Protein 5TEC (pdb70)

Solvent-accessible surface area: 15014 Å² total; per-residue (Å²): 204,177,33,32,0,10,9,0,18,63,18,136,37,1,105,83,30,0,2,14,14,0,31,62,35,0,146,71,58,89,4,70,34,38,126,116,118,81,18,0,104,68,5,48,0,0,0,0,0,0,2,116,58,0,0,43,10,31,210,6,0,55,33,1,23,38,0,47,115,4,99,85,109,108,119,9,42,14,4,0,0,8,24,113,16,64,29,49,42,0,75,113,19,66,29,121,2,2,138,40,0,72,103,23,8,164,90,77,54,139,118,64,57,92,37,1,66,96,0,0,40,28,0,9,95,36,96,37,15,14,23,184,141,80,102,18,11,9,38,0,5,73,56,0,0,68,19,0,72,134,56,31,139,128,112,32,0,14,12,0,37,64,14,133,32,1,135,86,31,0,2,12,14,1,31,63,29,1,132,68,69,86,6,70,21,71,161,119,79,16,0,105,105,7,101,0,0,0,0,0,0,1,128,65,0,0,52,9,62,210,6,1,58,36,0,23,39,0,42,115,4,95,88,112,105,126,9,50,14,2,0,0,9,24,110,17,51,26,55,43,0,84,108,19,64,37,118,5,3,138,47,0,102,105,29,9,176,110,114,91,58,96,45,11,66,93,0,0,42,30,0,9,99,30,95,35,16,16,23,167,165,79,99,15,10,9,39,0,4,71,51,0,0,68,21,0,58,144,58,21,137,150

Sequence (302 aa):
RRYDVFPSFRGEDVRDSFLSHLLKELRGKAITFIDDLSAIKESRIAIVIFSKNYASSTWCLNELVEIHKCYTNLNQMVIPIFFHVDASEVKKQTGEFGKVFEETCKAKSEDEKQSWKQALAAVAVMAGYDLRKWPSEAAMIEELAEDVLRKTMTYDVFPSFRGEDVRDSFLSHLLKELRGKAITFIDLSAIKESRIAIVIFSKNYASSTWCLNELVEIHKCYTNLNQMVIPIFFHVDASEVKKQTGEFGKVFEETCKEDEKQSWKQALAAVAVMAGYDLRKWPSEAAMIEELAEDVLRKTMT

CATH classification: 3.40.50.10140

GO terms:
  GO:0005515 protein binding (F, IPI)
  GO:0005634 nucleus (C, IDA)
  GO:0005737 cytoplasm (C, IDA)
  GO:0005829 cytosol (C, IDA)
  GO:0042742 defense response to bacterium (P, IGI)
  GO:0009733 response to auxin (P, IGI)
  GO:0042742 defense response to bacterium (P, IMP)
  GO:0009862 systemic acquired resistance, salicylic acid mediated signaling pathway (P, IMP)

InterPro domains:
  IPR000157 Toll/interleukin-1 receptor homology (TIR) domain [PF01582] (21-195)
  IPR000157 Toll/interleukin-1 receptor homology (TIR) domain [PS50104] (19-182)
  IPR000157 Toll/interleukin-1 receptor homology (TIR) domain [SM00255] (20-156)
  IPR002182 NB-ARC [PF00931] (196-366)
  IPR011713 Leucine-rich repeat 3 [PF07725] (600-618)
  IPR011713 Leucine-rich repeat 3 [PF07725] (761-779)
  IPR027417 P-loop containing nucleoside triphosphate hydrolase [G3DSA:3.40.50.300] (179-343)
  IPR027417 P-loop containing nucleoside triphosphate hydrolase [SSF52540] (183-442)
  IPR032675 Leucine-rich repeat domain superfamily [G3DSA:3.80.10.10] (545-718)
  IPR032675 Leucine-rich repeat domain superfamily [G3DSA:3.80.10.10] (734-873)
  IPR032675 Leucine-rich repeat domain superfamily [G3DSA:3.80.10.10] (874-1031)
  IPR032675 Leucine-rich repeat domain superfamily [G3DSA:3.80.10.10] (1032-1229)
  IPR035897 Toll/interleukin-1 receptor homology (TIR) domain superfamily [G3DSA:3.40.50.10140] (18-178)
  IPR035897 Toll/interleukin-1 receptor homology (TIR) domain superfamily [SSF52200] (15-158)
  IPR036390 Winged helix DNA-binding domain superfamily [SSF46785] (419-499)
  IPR042197 Apoptotic protease-activating factors, helical domain [G3DSA:1.10.8.430] (350-432)
  IPR044974 Disease resistance protein, plants [PTHR11017] (20-711)
  IPR045344 C-JID domain [PF20160] (1226-1351)
  IPR058192 Disease resistance protein Roq1-like, winged-helix domain [PF23282] (433-499)
  IPR058546 Disease resistance protein RPS4B/Roq1-like, leucine-rich repeats [PF23286] (1008-1090)

Structure (mmCIF, N/CA/C/O backbone):
data_5TEC
#
_entry.id   5TEC
#
_cell.length_a   82.175
_cell.length_b   82.175
_cell.length_c   124.114
_cell.angle_alpha   90.00
_cell.angle_beta   90.00
_cell.angle_gamma   90.00
#
_symmetry.space_group_name_H-M   'P 43 21 2'
#
loop_
_entity.id
_entity.type
_entity.pdbx_description
1 polymer 'Protein SUPPRESSOR OF npr1-1, CONSTITUTIVE 1'
2 water water
#
loop_
_atom_site.group_PDB
_atom_site.id
_atom_site.type_symbol
_atom_site.label_atom_id
_atom_site.label_alt_id
_atom_site.label_comp_id
_atom_site.label_asym_id
_atom_site.label_entity_id
_atom_site.label_seq_id
_atom_site.pdbx_PDB_ins_code
_atom_site.Cartn_x
_atom_site.Cartn_y
_atom_site.Cartn_z
_atom_site.occupan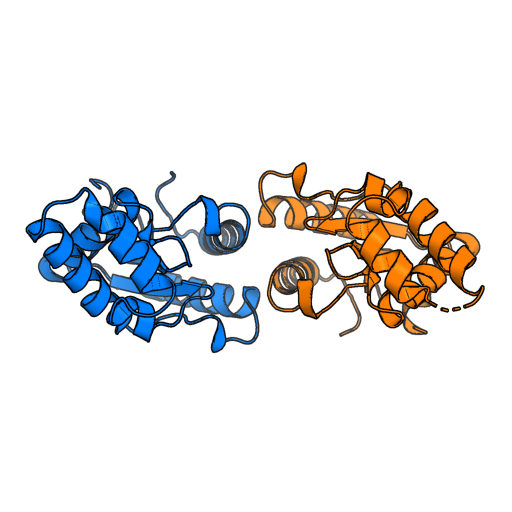cy
_atom_site.B_iso_or_equiv
_atom_site.auth_seq_id
_atom_site.auth_comp_id
_atom_site.auth_asym_id
_atom_site.auth_atom_id
_atom_site.pdbx_PDB_model_num
ATOM 1 N N . ARG A 1 3 ? 14.617 -13.672 -23.595 1.00 87.49 10 ARG A N 1
ATOM 2 C CA . ARG A 1 3 ? 14.678 -15.110 -23.848 1.00 75.36 10 ARG A CA 1
ATOM 3 C C . ARG A 1 3 ? 15.507 -15.519 -25.068 1.00 45.95 10 ARG A C 1
ATOM 4 O O . ARG A 1 3 ? 16.191 -16.546 -25.030 1.00 44.88 10 ARG A O 1
ATOM 24 N N . ARG A 1 4 ? 15.476 -14.755 -26.155 1.00 29.61 11 ARG A N 1
ATOM 25 C CA . ARG A 1 4 ? 16.260 -15.147 -27.324 1.00 33.52 11 ARG A CA 1
ATOM 26 C C . ARG A 1 4 ? 17.763 -15.260 -27.004 1.00 29.10 11 ARG A C 1
ATOM 27 O O . ARG A 1 4 ? 18.442 -16.235 -27.419 1.00 28.79 11 ARG A O 1
ATOM 48 N N . TYR A 1 5 ? 18.276 -14.279 -26.263 1.00 35.97 12 TYR A N 1
ATOM 49 C CA . TYR A 1 5 ? 19.684 -14.292 -25.874 1.00 33.72 12 TYR A CA 1
ATOM 50 C C . TYR A 1 5 ? 19.835 -14.388 -24.359 1.00 32.86 12 TYR A C 1
ATOM 51 O O . TYR A 1 5 ? 19.073 -13.775 -23.609 1.00 32.92 12 TYR A O 1
ATOM 68 N N . ASP A 1 6 ? 20.840 -15.123 -23.913 1.00 32.25 13 ASP A N 1
ATOM 69 C CA . ASP A 1 6 ? 21.193 -15.125 -22.494 1.00 31.53 13 ASP A CA 1
ATOM 70 C C . ASP A 1 6 ? 21.746 -13.770 -22.074 1.00 29.36 13 ASP A C 1
ATOM 71 O O . ASP A 1 6 ? 21.374 -13.207 -21.030 1.00 29.19 13 ASP A O 1
ATOM 80 N N . VAL A 1 7 ? 22.616 -13.239 -22.918 1.00 28.28 14 VAL A N 1
ATOM 81 C CA . VAL A 1 7 ? 23.437 -12.091 -22.552 1.00 26.25 14 VAL A CA 1
ATOM 82 C C . VAL A 1 7 ? 23.467 -11.067 -23.662 1.00 26.23 14 VAL A C 1
ATOM 83 O O . VAL A 1 7 ? 23.738 -11.393 -24.837 1.00 26.14 14 VAL A O 1
ATOM 96 N N . PHE A 1 8 ? 23.203 -9.825 -23.290 1.00 28.49 15 PHE A N 1
ATOM 97 C CA . PHE A 1 8 ? 23.511 -8.693 -24.158 1.00 27.87 15 PHE A CA 1
ATOM 98 C C . PHE A 1 8 ? 24.719 -7.970 -23.605 1.00 26.97 15 PHE A C 1
ATOM 99 O O . PHE A 1 8 ? 24.646 -7.371 -22.537 1.00 23.28 15 PHE A O 1
ATOM 116 N N . PRO A 1 9 ? 25.831 -7.993 -24.336 1.00 25.45 16 PRO A N 1
ATOM 117 C CA . PRO A 1 9 ? 26.962 -7.248 -23.788 1.00 23.86 16 PRO A CA 1
ATOM 118 C C . PRO A 1 9 ? 27.033 -5.845 -24.326 1.00 24.93 16 PRO A C 1
ATOM 119 O O . PRO A 1 9 ? 26.994 -5.676 -25.545 1.00 24.36 16 PRO A O 1
ATOM 130 N N . SER A 1 10 ? 27.148 -4.859 -23.445 1.00 29.22 17 SER A N 1
ATOM 131 C CA . SER A 1 10 ? 27.293 -3.457 -23.857 1.00 23.07 17 SER A CA 1
ATOM 132 C C . SER A 1 10 ? 28.706 -2.975 -23.530 1.00 22.85 17 SER A C 1
ATOM 133 O O . SER A 1 10 ? 29.161 -3.090 -22.374 1.00 23.59 17 SER A O 1
ATOM 141 N N . PHE A 1 11 ? 29.419 -2.467 -24.539 1.00 26.60 18 PHE A N 1
ATOM 142 C CA . PHE A 1 11 ? 30.836 -2.144 -24.365 1.00 23.48 18 PHE A CA 1
ATOM 143 C C . PHE A 1 11 ? 31.326 -1.168 -25.453 1.00 30.46 18 PHE A C 1
ATOM 144 O O . PHE A 1 11 ? 30.693 -1.003 -26.463 1.00 25.56 18 PHE A O 1
ATOM 161 N N . ARG A 1 12 ? 32.448 -0.510 -25.202 1.00 25.44 19 ARG A N 1
ATOM 162 C CA . ARG A 1 12 ? 33.170 0.275 -26.201 1.00 26.99 19 ARG A CA 1
ATOM 163 C C . ARG A 1 12 ? 34.196 -0.625 -26.862 1.00 27.65 19 ARG A C 1
ATOM 164 O O . ARG A 1 12 ? 35.221 -0.976 -26.266 1.00 27.36 19 ARG A O 1
ATOM 185 N N . GLY A 1 13 ? 33.927 -1.020 -28.095 1.00 27.02 20 GLY A N 1
ATOM 186 C CA . GLY A 1 13 ? 34.796 -1.957 -28.780 1.00 26.80 20 GLY A CA 1
ATOM 187 C C . GLY A 1 13 ? 36.251 -1.521 -28.840 1.00 27.73 20 GLY A C 1
ATOM 188 O O . GLY A 1 13 ? 37.166 -2.333 -28.652 1.00 27.07 20 GLY A O 1
ATOM 192 N N . GLU A 1 14 ? 36.489 -0.247 -29.074 1.00 29.55 21 GLU A N 1
ATOM 193 C CA . GLU A 1 14 ? 37.878 0.242 -29.122 1.00 30.90 21 GLU A CA 1
ATOM 194 C C . GLU A 1 14 ? 38.632 -0.016 -27.798 1.00 30.67 21 GLU A C 1
ATOM 195 O O . GLU A 1 14 ? 39.837 -0.220 -27.818 1.00 30.54 21 GLU A O 1
ATOM 207 N N . ASP A 1 15 ? 37.930 -0.084 -26.667 1.00 32.34 22 ASP A N 1
ATOM 208 C CA . ASP A 1 15 ? 38.605 -0.311 -25.388 1.00 28.34 22 ASP A CA 1
ATOM 209 C C . ASP A 1 15 ? 38.853 -1.820 -25.085 1.00 34.63 22 ASP A C 1
ATOM 210 O O . ASP A 1 15 ? 39.902 -2.187 -24.517 1.00 26.96 22 ASP A O 1
ATOM 219 N N . VAL A 1 16 ? 37.915 -2.696 -25.461 1.00 25.31 23 VAL A N 1
ATOM 220 C CA . VAL A 1 16 ? 37.958 -4.067 -24.936 1.00 25.14 23 VAL A CA 1
ATOM 221 C C . VAL A 1 16 ? 37.736 -5.195 -25.932 1.00 23.50 23 VAL A C 1
ATOM 222 O O . VAL A 1 16 ? 37.935 -6.377 -25.579 1.00 27.39 23 VAL A O 1
ATOM 235 N N . ARG A 1 17 ? 37.323 -4.874 -27.155 1.00 23.99 24 ARG A N 1
ATOM 236 C CA . ARG A 1 17 ? 36.824 -5.928 -28.058 1.00 26.37 24 ARG A CA 1
ATOM 237 C C . ARG A 1 17 ? 37.843 -7.037 -28.262 1.00 29.38 24 ARG A C 1
ATOM 238 O O . ARG A 1 17 ? 37.521 -8.225 -28.146 1.00 23.90 24 ARG A O 1
ATOM 259 N N . ASP A 1 18 ? 39.066 -6.646 -28.598 1.00 24.46 25 ASP A N 1
ATOM 260 C CA . ASP A 1 18 ? 40.086 -7.587 -29.036 1.00 24.74 25 ASP A CA 1
ATOM 261 C C . ASP A 1 18 ? 40.898 -8.128 -27.893 1.00 24.29 25 ASP A C 1
ATOM 262 O O . ASP A 1 18 ? 41.859 -8.872 -28.118 1.00 24.69 25 ASP A O 1
ATOM 271 N N . SER A 1 19 ? 40.587 -7.682 -26.684 1.00 23.82 26 SER A N 1
ATOM 272 C CA . SER A 1 19 ? 41.373 -8.079 -25.512 1.00 25.29 26 SER A CA 1
ATOM 273 C C . SER A 1 19 ? 40.420 -8.643 -24.507 1.00 23.53 26 SER A C 1
ATOM 274 O O . SER A 1 19 ? 39.982 -9.779 -24.672 1.00 24.32 26 SER A O 1
ATOM 282 N N . PHE A 1 20 ? 40.042 -7.852 -23.519 1.00 24.08 27 PHE A N 1
ATOM 283 C CA . PHE A 1 20 ? 39.246 -8.323 -22.384 1.00 22.60 27 PHE A CA 1
ATOM 284 C C . PHE A 1 20 ? 37.949 -9.005 -22.819 1.00 21.78 27 PHE A C 1
ATOM 285 O O . PHE A 1 20 ? 37.610 -10.075 -22.307 1.00 26.13 27 PHE A O 1
ATOM 302 N N . LEU A 1 21 ? 37.225 -8.402 -23.764 1.00 21.82 28 LEU A N 1
ATOM 303 C CA . LEU A 1 21 ? 35.940 -8.979 -24.186 1.00 21.11 28 LEU A CA 1
ATOM 304 C C . LEU A 1 21 ? 36.152 -10.323 -24.887 1.00 22.20 28 LEU A C 1
ATOM 305 O O . LEU A 1 21 ? 35.305 -11.214 -24.754 1.00 22.59 28 LEU A O 1
ATOM 321 N N . SER A 1 22 ? 37.266 -10.497 -25.620 1.00 22.12 29 SER A N 1
ATOM 322 C CA . SER A 1 22 ? 37.472 -11.757 -26.323 1.00 22.00 29 SER A CA 1
ATOM 323 C C . SER A 1 22 ? 37.593 -12.879 -25.318 1.00 22.24 29 SER A C 1
ATOM 324 O O . SER A 1 22 ? 37.050 -13.968 -25.541 1.00 22.53 29 SER A O 1
ATOM 332 N N . HIS A 1 23 ? 38.204 -12.612 -24.168 1.00 24.70 30 HIS A N 1
ATOM 333 C CA . HIS A 1 23 ? 38.302 -13.654 -23.146 1.00 23.94 30 HIS A CA 1
ATOM 334 C C . HIS A 1 23 ? 36.954 -13.929 -22.492 1.00 25.77 30 HIS A C 1
ATOM 335 O O . HIS A 1 23 ? 36.641 -15.079 -22.218 1.00 23.42 30 HIS A O 1
ATOM 350 N N . LEU A 1 24 ? 36.157 -12.887 -22.250 1.00 27.07 31 LEU A N 1
ATOM 351 C CA . LEU A 1 24 ? 34.858 -13.078 -21.632 1.00 24.76 31 LEU A CA 1
ATOM 352 C C . LEU A 1 24 ? 33.935 -13.908 -22.555 1.00 23.76 31 LEU A C 1
ATOM 353 O O . LEU A 1 24 ? 33.332 -14.890 -22.132 1.00 28.67 31 LEU A O 1
ATOM 369 N N . LEU A 1 25 ? 33.841 -13.549 -23.827 1.00 22.51 32 LEU A N 1
ATOM 370 C CA . LEU A 1 25 ? 32.911 -14.249 -24.709 1.00 22.78 32 LEU A CA 1
ATOM 371 C C . LEU A 1 25 ? 33.346 -15.681 -24.893 1.00 28.45 32 LEU A C 1
ATOM 372 O O . LEU A 1 25 ? 32.502 -16.589 -24.940 1.00 25.87 32 LEU A O 1
ATOM 388 N N . LYS A 1 26 ? 34.656 -15.917 -24.988 1.00 24.48 33 LYS A N 1
ATOM 389 C CA . LYS A 1 26 ? 35.114 -17.293 -25.086 1.00 31.62 33 LYS A CA 1
ATOM 390 C C . LYS A 1 26 ? 34.650 -18.090 -23.863 1.00 27.09 33 LYS A C 1
ATOM 391 O O . LYS A 1 26 ? 34.210 -19.234 -23.974 1.00 27.35 33 LYS A O 1
ATOM 410 N N . GLU A 1 27 ? 34.762 -17.496 -22.690 1.00 25.43 34 GLU A N 1
ATOM 411 C CA . GLU A 1 27 ? 34.400 -18.211 -21.480 1.00 26.68 34 GLU A CA 1
ATOM 412 C C . GLU A 1 27 ? 32.876 -18.446 -21.481 1.00 27.28 34 GLU A C 1
ATOM 413 O O . GLU A 1 27 ? 32.393 -19.482 -21.059 1.00 28.99 34 GLU A O 1
ATOM 425 N N . LEU A 1 28 ? 32.104 -17.489 -21.970 1.00 27.82 35 LEU A N 1
ATOM 426 C CA . LEU A 1 28 ? 30.658 -17.694 -22.007 1.00 30.17 35 LEU A CA 1
ATOM 427 C C . LEU A 1 28 ? 30.310 -18.817 -22.975 1.00 34.56 35 LEU A C 1
ATOM 428 O O . LEU A 1 28 ? 29.460 -19.643 -22.693 1.00 32.93 35 LEU A O 1
ATOM 444 N N . ARG A 1 29 ? 30.940 -18.818 -24.142 1.00 29.96 36 ARG A N 1
ATOM 445 C CA . ARG A 1 29 ? 30.654 -19.848 -25.149 1.00 32.77 36 ARG A CA 1
ATOM 446 C C . ARG A 1 29 ? 30.921 -21.236 -24.583 1.00 31.63 36 ARG A C 1
ATOM 447 O O . ARG A 1 29 ? 30.166 -22.167 -24.816 1.00 36.31 36 ARG A O 1
ATOM 468 N N . GLY A 1 30 ? 31.989 -21.369 -23.809 1.00 31.70 37 GLY A N 1
ATOM 469 C CA . GLY A 1 30 ? 32.345 -22.653 -23.239 1.00 33.38 37 GLY A CA 1
ATOM 470 C C . GLY A 1 30 ? 31.275 -23.177 -22.289 1.00 35.17 37 GLY A C 1
ATOM 471 O O . GLY A 1 30 ? 31.298 -24.327 -21.895 1.00 37.57 37 GLY A O 1
ATOM 475 N N . LYS A 1 31 ? 30.373 -22.312 -21.848 1.00 34.24 38 LYS A N 1
ATOM 476 C CA . LYS A 1 31 ? 29.283 -22.730 -20.970 1.00 36.08 38 LYS A CA 1
ATOM 477 C C . LYS A 1 31 ? 27.951 -22.693 -21.681 1.00 36.76 38 LYS A C 1
ATOM 478 O O . LYS A 1 31 ? 26.926 -22.726 -21.025 1.00 40.86 38 LYS A O 1
ATOM 497 N N . ALA A 1 32 ? 27.973 -22.608 -23.008 1.00 36.01 39 ALA A N 1
ATOM 498 C CA . ALA A 1 32 ? 26.758 -22.608 -23.854 1.00 36.35 39 ALA A CA 1
ATOM 499 C C . ALA A 1 32 ? 25.845 -21.429 -23.491 1.00 33.92 39 ALA A C 1
ATOM 500 O O . ALA A 1 32 ? 24.620 -21.513 -23.558 1.00 33.50 39 ALA A O 1
ATOM 507 N N . ILE A 1 33 ? 26.462 -20.329 -23.060 1.00 32.83 40 ILE A N 1
ATOM 508 C CA . ILE A 1 33 ? 25.725 -19.099 -22.859 1.00 31.36 40 ILE A CA 1
ATOM 509 C C . ILE A 1 33 ? 25.686 -18.380 -24.198 1.00 32.85 40 ILE A C 1
ATOM 510 O O . ILE A 1 33 ? 26.731 -18.126 -24.808 1.00 34.50 40 ILE A O 1
ATOM 526 N N . THR A 1 34 ? 24.501 -18.004 -24.630 1.00 32.64 41 THR A N 1
ATOM 527 C CA . THR A 1 34 ? 24.339 -17.350 -25.916 1.00 34.23 41 THR A CA 1
ATOM 528 C C . THR A 1 34 ? 24.415 -15.840 -25.759 1.00 33.62 41 THR A C 1
ATOM 529 O O . THR A 1 34 ? 24.126 -15.288 -24.698 1.00 32.02 41 THR A O 1
ATOM 540 N N . PHE A 1 35 ? 24.829 -15.169 -26.809 1.00 35.40 42 PHE A N 1
ATOM 541 C CA . PHE A 1 35 ? 24.835 -13.723 -26.809 1.00 35.46 42 PHE A CA 1
ATOM 542 C C . PHE A 1 35 ? 24.710 -13.245 -28.216 1.00 37.67 42 PHE A C 1
ATOM 543 O O . PHE A 1 35 ? 25.015 -13.972 -29.155 1.00 39.55 42 PHE A O 1
ATOM 560 N N . ILE A 1 36 ? 24.263 -12.013 -28.358 1.00 37.86 43 ILE A N 1
ATOM 561 C CA . ILE A 1 36 ? 24.140 -11.431 -29.676 1.00 40.18 43 ILE A CA 1
ATOM 562 C C . ILE A 1 36 ? 25.493 -10.976 -30.180 1.00 44.60 43 ILE A C 1
ATOM 563 O O . ILE A 1 36 ? 26.353 -10.568 -29.400 1.00 45.16 43 ILE A O 1
ATOM 579 N N . ASP A 1 37 ? 25.671 -11.046 -31.490 1.00 48.69 44 ASP A N 1
ATOM 580 C CA . ASP A 1 37 ? 26.913 -10.637 -32.125 1.00 58.24 44 ASP A CA 1
ATOM 581 C C . ASP A 1 37 ? 26.873 -9.212 -32.716 1.00 68.00 44 ASP A C 1
ATOM 582 O O . ASP A 1 37 ? 26.037 -8.907 -33.567 1.00 62.44 44 ASP A O 1
ATOM 591 N N . ASP A 1 38 ? 27.780 -8.346 -32.265 1.00 85.66 45 ASP A N 1
ATOM 592 C CA . ASP A 1 38 ? 28.082 -7.092 -32.980 1.00 89.34 45 ASP A CA 1
ATOM 593 C C . ASP A 1 38 ? 28.913 -7.349 -34.245 1.00 68.98 45 ASP A C 1
ATOM 594 O O . ASP A 1 38 ? 28.437 -7.200 -35.359 1.00 60.58 45 ASP A O 1
ATOM 603 N N . LEU A 1 51 ? 19.647 -2.013 -30.394 1.00 49.46 58 LEU A N 1
ATOM 604 C CA . LEU A 1 51 ? 18.777 -1.571 -29.304 1.00 51.23 58 LEU A CA 1
ATOM 605 C C . LEU A 1 51 ? 17.601 -2.496 -29.146 1.00 47.95 58 LEU A C 1
ATOM 606 O O . LEU A 1 51 ? 17.175 -2.801 -28.036 1.00 46.91 58 LEU A O 1
ATOM 621 N N . SER A 1 52 ? 17.071 -2.919 -30.282 1.00 48.45 59 SER A N 1
ATOM 622 C CA . SER A 1 52 ? 16.003 -3.892 -30.317 1.00 48.61 59 SER A CA 1
ATOM 623 C C . SER A 1 52 ? 16.353 -5.206 -29.640 1.00 45.05 59 SER A C 1
ATOM 624 O O . SER A 1 52 ? 15.511 -5.842 -29.019 1.00 44.44 59 SER A O 1
ATOM 632 N N . ALA A 1 53 ? 17.610 -5.603 -29.705 1.00 43.85 60 ALA A N 1
ATOM 633 C CA . ALA A 1 53 ? 17.997 -6.878 -29.145 1.00 41.66 60 ALA A CA 1
ATOM 634 C C . ALA A 1 53 ? 18.075 -6.875 -27.621 1.00 40.18 60 ALA A C 1
ATOM 635 O O . ALA A 1 53 ? 18.110 -7.929 -26.983 1.00 38.52 60 ALA A O 1
ATOM 642 N N . ILE A 1 54 ? 18.145 -5.699 -27.017 1.00 35.84 61 ILE A N 1
ATOM 643 C CA . ILE A 1 54 ? 18.380 -5.633 -25.584 1.00 32.89 61 ILE A CA 1
ATOM 644 C C . ILE A 1 54 ? 17.234 -6.264 -24.797 1.00 34.03 61 ILE A C 1
ATOM 645 O O . ILE A 1 54 ? 17.465 -7.034 -23.875 1.00 33.22 61 ILE A O 1
ATOM 661 N N . LYS A 1 55 ? 16.000 -5.959 -25.174 1.00 36.26 62 LYS A N 1
ATOM 662 C CA . LYS A 1 55 ? 14.843 -6.496 -24.478 1.00 40.55 62 LYS A CA 1
ATOM 663 C C . LYS A 1 55 ? 14.675 -7.986 -24.782 1.00 40.08 62 LYS A C 1
ATOM 664 O O . LYS A 1 55 ? 13.940 -8.684 -24.091 1.00 40.77 62 LYS A O 1
ATOM 683 N N . GLU A 1 56 ? 15.353 -8.457 -25.820 1.00 39.80 63 GLU A N 1
ATOM 684 C CA . GLU A 1 56 ? 15.335 -9.860 -26.190 1.00 41.52 63 GLU A CA 1
ATOM 685 C C . GLU A 1 56 ? 16.368 -10.698 -25.385 1.00 39.56 63 GLU A C 1
ATOM 686 O O . GLU A 1 56 ? 16.437 -11.933 -25.553 1.00 40.99 63 GLU A O 1
ATOM 698 N N . SER A 1 57 ? 17.102 -10.030 -24.486 1.00 36.71 64 SER A N 1
ATOM 699 C CA . SER A 1 57 ? 18.214 -10.626 -23.719 1.00 34.85 64 SER A CA 1
ATOM 700 C C . SER A 1 57 ? 17.933 -10.734 -22.221 1.00 34.08 64 SER A C 1
ATOM 701 O O . SER A 1 57 ? 17.507 -9.766 -21.572 1.00 33.35 64 SER A O 1
ATOM 709 N N . ARG A 1 58 ? 18.229 -11.890 -21.642 1.00 34.44 65 ARG A N 1
ATOM 710 C CA . ARG A 1 58 ? 17.937 -12.078 -20.228 1.00 34.20 65 ARG A CA 1
ATOM 711 C C . ARG A 1 58 ? 18.846 -11.265 -19.310 1.00 31.67 65 ARG A C 1
ATOM 712 O O . ARG A 1 58 ? 18.415 -10.753 -18.268 1.00 31.42 65 ARG A O 1
ATOM 733 N N . ILE A 1 59 ? 20.105 -11.135 -19.696 1.00 32.04 66 ILE A N 1
ATOM 734 C CA . ILE A 1 59 ? 21.101 -10.518 -18.823 1.00 28.18 66 ILE A CA 1
ATOM 735 C C . ILE A 1 59 ? 21.888 -9.494 -19.592 1.00 26.83 66 ILE A C 1
ATOM 736 O O . ILE A 1 59 ? 22.432 -9.822 -20.642 1.00 28.95 66 ILE A O 1
ATOM 752 N N . ALA A 1 60 ? 22.053 -8.297 -19.039 1.00 29.58 67 ALA A N 1
ATOM 753 C CA . ALA A 1 60 ? 22.886 -7.296 -19.687 1.00 24.57 67 ALA A CA 1
ATOM 754 C C . ALA A 1 60 ? 24.225 -7.205 -18.952 1.00 26.79 67 ALA A C 1
ATOM 755 O O . ALA A 1 60 ? 24.265 -7.020 -17.758 1.00 23.08 67 ALA A O 1
ATOM 762 N N . ILE A 1 61 ? 25.327 -7.299 -19.679 1.00 25.07 68 ILE A N 1
ATOM 763 C CA . ILE A 1 61 ? 26.640 -7.104 -19.073 1.00 22.77 68 ILE A CA 1
ATOM 764 C C . ILE A 1 61 ? 27.200 -5.821 -19.602 1.00 21.95 68 ILE A C 1
ATOM 765 O O . ILE A 1 61 ? 27.482 -5.703 -20.771 1.00 22.33 68 ILE A O 1
ATOM 781 N N . VAL A 1 62 ? 27.373 -4.857 -18.727 1.00 24.64 69 VAL A N 1
ATOM 782 C CA . VAL A 1 62 ? 27.825 -3.530 -19.134 1.00 23.98 69 VAL A CA 1
ATOM 783 C C . VAL A 1 62 ? 29.292 -3.398 -18.745 1.00 21.22 69 VAL A C 1
ATOM 784 O O . VAL A 1 62 ? 29.674 -3.490 -17.554 1.00 22.74 69 VAL A O 1
ATOM 797 N N . ILE A 1 63 ? 30.120 -3.211 -19.752 1.00 21.61 70 ILE A N 1
ATOM 798 C CA . ILE A 1 63 ? 31.532 -3.051 -19.494 1.00 22.05 70 ILE A CA 1
ATOM 799 C C . ILE A 1 63 ? 31.914 -1.578 -19.548 1.00 25.20 70 ILE A C 1
ATOM 800 O O . ILE A 1 63 ? 32.030 -0.974 -20.627 1.00 22.77 70 ILE A O 1
ATOM 816 N N . PHE A 1 64 ? 32.069 -0.996 -18.356 1.00 22.30 71 PHE A N 1
ATOM 817 C CA . PHE A 1 64 ? 32.485 0.391 -18.247 1.00 22.91 71 PHE A CA 1
ATOM 818 C C . PHE A 1 64 ? 33.977 0.451 -18.389 1.00 24.02 71 PHE A C 1
ATOM 819 O O . PHE A 1 64 ? 34.700 -0.143 -17.591 1.00 25.96 71 PHE A O 1
ATOM 836 N N . SER A 1 65 ? 34.425 1.150 -19.419 1.00 24.78 72 SER A N 1
ATOM 837 C CA . SER A 1 65 ? 35.829 1.430 -19.668 1.00 26.33 72 SER A CA 1
ATOM 838 C C . SER A 1 65 ? 36.028 2.923 -19.919 1.00 27.40 72 SER A C 1
ATOM 839 O O . SER A 1 65 ? 35.090 3.676 -20.017 1.00 26.92 72 SER A O 1
ATOM 847 N N . LYS A 1 66 ? 37.263 3.345 -20.011 1.00 29.17 73 LYS A N 1
ATOM 848 C CA . LYS A 1 66 ? 37.554 4.765 -20.081 1.00 30.62 73 LYS A CA 1
ATOM 849 C C . LYS A 1 66 ? 36.716 5.479 -21.128 1.00 32.00 73 LYS A C 1
ATOM 850 O O . LYS A 1 66 ? 36.273 6.594 -20.888 1.00 38.00 73 LYS A O 1
ATOM 869 N N . ASN A 1 67 ? 36.472 4.843 -22.278 1.00 34.60 74 ASN A N 1
ATOM 870 C CA . ASN A 1 67 ? 35.821 5.548 -23.371 1.00 30.48 74 ASN A CA 1
ATOM 871 C C . ASN A 1 67 ? 34.422 5.114 -23.638 1.00 28.91 74 ASN A C 1
ATOM 872 O O . ASN A 1 67 ? 33.857 5.487 -24.659 1.00 33.48 74 ASN A O 1
ATOM 883 N N . TYR A 1 68 ? 33.861 4.341 -22.720 1.00 27.30 75 TYR A N 1
ATOM 884 C CA . TYR A 1 68 ? 32.457 3.997 -22.772 1.00 26.08 75 TYR A CA 1
ATOM 885 C C . TYR A 1 68 ? 31.641 5.248 -22.948 1.00 33.44 75 TYR A C 1
ATOM 886 O O . TYR A 1 68 ? 30.630 5.230 -23.652 1.00 34.28 75 TYR A O 1
ATOM 904 N N . ALA A 1 69 ? 32.047 6.317 -22.260 1.00 31.84 76 ALA A N 1
ATOM 905 C CA . ALA A 1 69 ? 31.253 7.537 -22.215 1.00 37.62 76 ALA A CA 1
ATOM 906 C C . ALA A 1 69 ? 31.432 8.385 -23.463 1.00 35.81 76 ALA A C 1
ATOM 907 O O . ALA A 1 69 ? 30.822 9.446 -23.561 1.00 42.26 76 ALA A O 1
ATOM 914 N N . SER A 1 70 ? 32.296 7.953 -24.382 1.00 30.46 77 SER A N 1
ATOM 915 C CA . SER A 1 70 ? 32.556 8.690 -25.614 1.00 36.67 77 SER A CA 1
ATOM 916 C C . SER A 1 70 ? 31.619 8.200 -26.712 1.00 38.76 77 SER A C 1
ATOM 917 O O . SER A 1 70 ? 31.641 8.712 -27.824 1.00 36.72 77 SER A O 1
ATOM 925 N N . SER A 1 71 ? 30.852 7.157 -26.422 1.00 30.69 78 SER A N 1
ATOM 926 C CA . SER A 1 71 ? 29.907 6.601 -27.398 1.00 37.34 78 SER A CA 1
ATOM 927 C C . SER A 1 71 ? 28.424 6.813 -27.000 1.00 34.91 78 SER A C 1
ATOM 928 O O . SER A 1 71 ? 27.946 6.250 -25.998 1.00 32.42 78 SER A O 1
ATOM 936 N N . THR A 1 72 ? 27.679 7.550 -27.810 1.00 32.22 79 THR A N 1
ATOM 937 C CA . THR A 1 72 ? 26.261 7.701 -27.564 1.00 39.93 79 THR A CA 1
ATOM 938 C C . THR A 1 72 ? 25.544 6.388 -27.829 1.00 31.40 79 THR A C 1
ATOM 939 O O . THR A 1 72 ? 24.475 6.131 -27.265 1.00 31.09 79 THR A O 1
ATOM 950 N N . TRP A 1 73 ? 26.139 5.558 -28.671 1.00 31.67 80 TRP A N 1
ATOM 951 C CA . TRP A 1 73 ? 25.638 4.218 -28.885 1.00 31.24 80 TRP A CA 1
ATOM 952 C C . TRP A 1 73 ? 25.635 3.480 -27.570 1.00 29.13 80 TRP A C 1
ATOM 953 O O . TRP A 1 73 ? 24.605 2.942 -27.171 1.00 29.72 80 TRP A O 1
ATOM 974 N N . CYS A 1 74 ? 26.764 3.473 -26.866 1.00 28.00 81 CYS A N 1
ATOM 975 C CA . CYS A 1 74 ? 26.818 2.793 -25.560 1.00 26.28 81 CYS A CA 1
ATOM 976 C C . CYS A 1 74 ? 25.862 3.445 -24.583 1.00 27.11 81 CYS A C 1
ATOM 977 O O . CYS A 1 74 ? 25.198 2.763 -23.807 1.00 25.20 81 CYS A O 1
ATOM 985 N N . LEU A 1 75 ? 25.802 4.769 -24.576 1.00 27.01 82 LEU A N 1
ATOM 986 C CA . LEU A 1 75 ? 24.980 5.439 -23.566 1.00 26.76 82 LEU A CA 1
ATOM 987 C C . LEU A 1 75 ? 23.495 5.174 -23.832 1.00 27.49 82 LEU A C 1
ATOM 988 O O . LEU A 1 75 ? 22.707 4.933 -22.911 1.00 27.20 82 LEU A O 1
ATOM 1004 N N . ASN A 1 76 ? 23.100 5.137 -25.091 1.00 31.13 83 ASN A N 1
ATOM 1005 C CA . ASN A 1 76 ? 21.716 4.855 -25.376 1.00 30.74 83 ASN A CA 1
ATOM 1006 C C . ASN A 1 76 ? 21.387 3.416 -25.079 1.00 31.60 83 ASN A C 1
ATOM 1007 O O . ASN A 1 76 ? 20.260 3.144 -24.650 1.00 35.10 83 ASN A O 1
ATOM 1018 N N . GLU A 1 77 ? 22.354 2.505 -25.275 1.00 28.00 84 GLU A N 1
ATOM 1019 C CA . GLU A 1 77 ? 22.175 1.100 -24.845 1.00 36.58 84 GLU A CA 1
ATOM 1020 C C . GLU A 1 77 ? 21.910 1.032 -23.359 1.00 34.07 84 GLU A C 1
ATOM 1021 O O . GLU A 1 77 ? 21.022 0.312 -22.893 1.00 35.45 84 GLU A O 1
ATOM 1033 N N . LEU A 1 78 ? 22.652 1.813 -22.609 1.00 25.37 85 LEU A N 1
ATOM 1034 C CA . LEU A 1 78 ? 22.501 1.778 -21.176 1.00 24.70 85 LEU A CA 1
ATOM 1035 C C . LEU A 1 78 ? 21.124 2.237 -20.729 1.00 29.04 85 LEU A C 1
ATOM 1036 O O . LEU A 1 78 ? 20.563 1.691 -19.762 1.00 25.83 85 LEU A O 1
ATOM 1052 N N . VAL A 1 79 ? 20.566 3.232 -21.424 1.00 27.15 86 VAL A N 1
ATOM 1053 C CA . VAL A 1 79 ? 19.247 3.709 -21.056 1.00 28.68 86 VAL A CA 1
ATOM 1054 C C . VAL A 1 79 ? 18.221 2.604 -21.290 1.00 29.50 86 VAL A C 1
ATOM 1055 O O . VAL A 1 79 ? 17.351 2.366 -20.448 1.00 31.80 86 VAL A O 1
ATOM 1068 N N . GLU A 1 80 ? 18.332 1.940 -22.437 1.00 29.73 87 GLU A N 1
ATOM 1069 C CA . GLU A 1 80 ? 17.419 0.868 -22.776 1.00 30.90 87 GLU A CA 1
ATOM 1070 C C . GLU A 1 80 ? 17.565 -0.285 -21.771 1.00 30.46 87 GLU A C 1
ATOM 1071 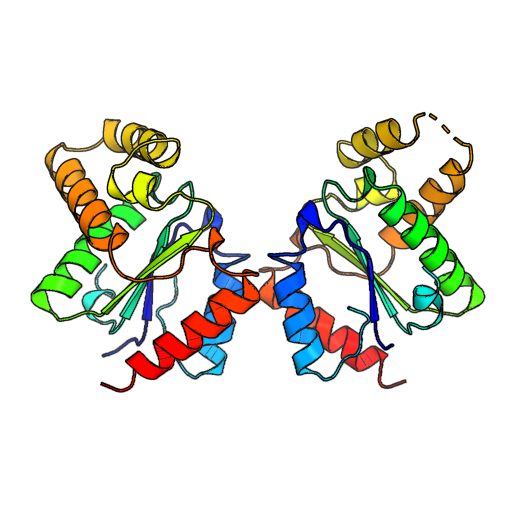O O . GLU A 1 80 ? 16.582 -0.884 -21.337 1.00 32.59 87 GLU A O 1
ATOM 1083 N N . ILE A 1 81 ? 18.801 -0.593 -21.415 1.00 27.94 88 ILE A N 1
ATOM 1084 C CA . ILE A 1 81 ? 19.087 -1.630 -20.439 1.00 27.06 88 ILE A CA 1
ATOM 1085 C C . ILE A 1 81 ? 18.387 -1.239 -19.130 1.00 28.29 88 ILE A C 1
ATOM 1086 O O . ILE A 1 81 ? 17.719 -2.055 -18.486 1.00 31.66 88 ILE A O 1
ATOM 1102 N N . HIS A 1 82 ? 18.516 0.025 -18.761 1.00 29.61 89 HIS A N 1
ATOM 1103 C CA . HIS A 1 82 ? 17.852 0.528 -17.563 1.00 33.88 89 HIS A CA 1
ATOM 1104 C C . HIS A 1 82 ? 16.343 0.315 -17.603 1.00 33.50 89 HIS A C 1
ATOM 1105 O O . HIS A 1 82 ? 15.727 -0.097 -16.620 1.00 31.88 89 HIS A O 1
ATOM 1120 N N . LYS A 1 83 ? 15.751 0.581 -18.756 1.00 33.92 90 LYS A N 1
ATOM 1121 C CA . LYS A 1 83 ? 14.321 0.398 -18.942 1.00 34.14 90 LYS A CA 1
ATOM 1122 C C . LYS A 1 83 ? 13.929 -1.075 -18.806 1.00 34.65 90 LYS A C 1
ATOM 1123 O O . LYS A 1 83 ? 12.836 -1.392 -18.304 1.00 36.71 90 LYS A O 1
ATOM 1142 N N . CYS A 1 84 ? 14.804 -1.961 -19.294 1.00 33.14 91 CYS A N 1
ATOM 1143 C CA . CYS A 1 84 ? 14.530 -3.403 -19.281 1.00 33.81 91 CYS A CA 1
ATOM 1144 C C . CYS A 1 84 ? 14.702 -3.965 -17.880 1.00 33.29 91 CYS A C 1
ATOM 1145 O O . CYS A 1 84 ? 13.983 -4.865 -17.443 1.00 34.84 91 CYS A O 1
ATOM 1153 N N . TYR A 1 85 ? 15.679 -3.436 -17.180 1.00 31.92 92 TYR A N 1
ATOM 1154 C CA . TYR A 1 85 ? 15.818 -3.715 -15.775 1.00 31.29 92 TYR A CA 1
ATOM 1155 C C . TYR A 1 85 ? 14.537 -3.353 -15.016 1.00 33.60 92 TYR A C 1
ATOM 1156 O O . TYR A 1 85 ? 13.998 -4.182 -14.279 1.00 34.95 92 TYR A O 1
ATOM 1174 N N . THR A 1 86 ? 14.050 -2.127 -15.223 1.00 34.92 93 THR A N 1
ATOM 1175 C CA . THR A 1 86 ? 12.861 -1.612 -14.536 1.00 38.27 93 THR A CA 1
ATOM 1176 C C . THR A 1 86 ? 11.556 -2.310 -14.906 1.00 40.42 93 THR A C 1
ATOM 1177 O O . THR A 1 86 ? 10.723 -2.599 -14.047 1.00 44.10 93 THR A O 1
ATOM 1188 N N . ASN A 1 87 ? 11.340 -2.513 -16.199 1.00 39.86 94 ASN A N 1
ATOM 1189 C CA . ASN A 1 87 ? 10.041 -2.991 -16.670 1.00 45.28 94 ASN A CA 1
ATOM 1190 C C . ASN A 1 87 ? 9.991 -4.457 -17.056 1.00 45.64 94 ASN A C 1
ATOM 1191 O O . ASN A 1 87 ? 8.916 -5.029 -17.066 1.00 47.77 94 ASN A O 1
ATOM 1202 N N . LEU A 1 88 ? 11.126 -5.064 -17.397 1.00 46.53 95 LEU A N 1
ATOM 1203 C CA . LEU A 1 88 ? 11.123 -6.458 -17.862 1.00 52.78 95 LEU A CA 1
ATOM 1204 C C . LEU A 1 88 ? 11.941 -7.381 -16.973 1.00 48.27 95 LEU A C 1
ATOM 1205 O O . LEU A 1 88 ? 12.191 -8.519 -17.346 1.00 45.50 95 LEU A O 1
ATOM 1221 N N . ASN A 1 89 ? 12.381 -6.886 -15.818 1.00 44.35 96 ASN A N 1
ATOM 1222 C CA . ASN A 1 89 ? 13.184 -7.688 -14.891 1.00 48.63 96 ASN A CA 1
ATOM 1223 C C . ASN A 1 89 ? 14.422 -8.286 -15.553 1.00 44.40 96 ASN A C 1
ATOM 1224 O O . ASN A 1 89 ? 14.805 -9.436 -15.305 1.00 43.48 96 ASN A O 1
ATOM 1235 N N . GLN A 1 90 ? 15.040 -7.487 -16.408 1.00 35.47 97 GLN A N 1
ATOM 1236 C CA . GLN A 1 90 ? 16.335 -7.838 -16.945 1.00 34.90 97 GLN A CA 1
ATOM 1237 C C . GLN A 1 90 ? 17.349 -7.777 -15.828 1.00 30.53 97 GLN A C 1
ATOM 1238 O O . GLN A 1 90 ? 17.392 -6.798 -15.067 1.00 34.68 97 GLN A O 1
ATOM 1252 N N . MET A 1 91 ? 18.188 -8.803 -15.747 1.00 29.93 98 MET A N 1
ATOM 1253 C CA . MET A 1 91 ? 19.313 -8.790 -14.800 1.00 30.27 98 MET A CA 1
ATOM 1254 C C . MET A 1 91 ? 20.454 -7.985 -15.413 1.00 33.19 98 MET A C 1
ATOM 1255 O O . MET A 1 91 ? 20.757 -8.144 -16.581 1.00 28.27 98 MET A O 1
ATOM 1269 N N . VAL A 1 92 ? 21.084 -7.125 -14.628 1.00 26.01 99 VAL A N 1
ATOM 1270 C CA . VAL A 1 92 ? 22.147 -6.249 -15.128 1.00 25.09 99 VAL A CA 1
ATOM 1271 C C . VAL A 1 92 ? 23.410 -6.390 -14.294 1.00 23.69 99 VAL A C 1
ATOM 1272 O O . VAL A 1 92 ? 23.374 -6.292 -13.072 1.00 24.93 99 VAL A O 1
ATOM 1285 N N . ILE A 1 93 ? 24.526 -6.590 -14.951 1.00 24.97 100 ILE A N 1
ATOM 1286 C CA . ILE A 1 93 ? 25.799 -6.794 -14.273 1.00 25.05 100 ILE A CA 1
ATOM 1287 C C . ILE A 1 93 ? 26.809 -5.784 -14.805 1.00 22.98 100 ILE A C 1
ATOM 1288 O O . ILE A 1 93 ? 27.212 -5.857 -15.959 1.00 22.04 100 ILE A O 1
ATOM 1304 N N . PRO A 1 94 ? 27.200 -4.837 -13.973 1.00 21.96 101 PRO A N 1
ATOM 1305 C CA . PRO A 1 94 ? 28.237 -3.890 -14.348 1.00 24.55 101 PRO A CA 1
ATOM 1306 C C . PRO A 1 94 ? 29.623 -4.460 -14.129 1.00 21.98 101 PRO A C 1
ATOM 1307 O O . PRO A 1 94 ? 29.861 -5.247 -13.193 1.00 22.62 101 PRO A O 1
ATOM 1318 N N . ILE A 1 95 ? 30.512 -4.075 -15.029 1.00 21.86 102 ILE A N 1
ATOM 1319 C CA . ILE A 1 95 ? 31.924 -4.380 -14.950 1.00 26.75 102 ILE A CA 1
ATOM 1320 C C . ILE A 1 95 ? 32.663 -3.074 -15.020 1.00 27.61 102 ILE A C 1
ATOM 1321 O O . ILE A 1 95 ? 32.328 -2.213 -15.843 1.00 22.49 102 ILE A O 1
ATOM 1337 N N . PHE A 1 96 ? 33.640 -2.902 -14.145 1.00 23.94 103 PHE A N 1
ATOM 1338 C CA . PHE A 1 96 ? 34.471 -1.708 -14.182 1.00 24.76 103 PHE A CA 1
ATOM 1339 C C . PHE A 1 96 ? 35.855 -2.113 -14.610 1.00 25.89 103 PHE A C 1
ATOM 1340 O O . PHE A 1 96 ? 36.546 -2.833 -13.916 1.00 27.88 103 PHE A O 1
ATOM 1357 N N . PHE A 1 97 ? 36.232 -1.628 -15.792 1.00 25.98 104 PHE A N 1
ATOM 1358 C CA . PHE A 1 97 ? 37.471 -2.002 -16.466 1.00 27.27 104 PHE A CA 1
ATOM 1359 C C . PHE A 1 97 ? 38.360 -0.755 -16.550 1.00 28.73 104 PHE A C 1
ATOM 1360 O O . PHE A 1 97 ? 38.217 0.052 -17.459 1.00 28.65 104 PHE A O 1
ATOM 1377 N N . HIS A 1 98 ? 39.225 -0.604 -15.561 1.00 30.33 105 HIS A N 1
ATOM 1378 C CA . HIS A 1 98 ? 40.108 0.541 -15.392 1.00 32.25 105 HIS A CA 1
ATOM 1379 C C . HIS A 1 98 ? 39.357 1.867 -15.315 1.00 31.73 105 HIS A C 1
ATOM 1380 O O . HIS A 1 98 ? 39.855 2.899 -15.709 1.00 35.28 105 HIS A O 1
ATOM 1395 N N . VAL A 1 99 ? 38.157 1.832 -14.781 1.00 30.12 106 VAL A N 1
ATOM 1396 C CA . VAL A 1 99 ? 37.468 3.054 -14.384 1.00 35.96 106 VAL A CA 1
ATOM 1397 C C . VAL A 1 99 ? 36.984 2.884 -12.953 1.00 31.28 106 VAL A C 1
ATOM 1398 O O . VAL A 1 99 ? 36.706 1.769 -12.501 1.00 32.31 106 VAL A O 1
ATOM 1411 N N . ASP A 1 100 ? 36.930 4.006 -12.250 1.00 46.04 107 ASP A N 1
ATOM 1412 C CA . ASP A 1 100 ? 36.461 4.071 -10.894 1.00 57.53 107 ASP A CA 1
ATOM 1413 C C . ASP A 1 100 ? 34.930 4.025 -10.869 1.00 39.55 107 ASP A C 1
ATOM 1414 O O . ASP A 1 100 ? 34.241 4.848 -11.489 1.00 30.87 107 ASP A O 1
ATOM 1423 N N . ALA A 1 101 ? 34.378 3.058 -10.163 1.00 29.88 108 ALA A N 1
ATOM 1424 C CA . ALA A 1 101 ? 32.923 2.945 -10.100 1.00 29.34 108 ALA A CA 1
ATOM 1425 C C . ALA A 1 101 ? 32.205 4.244 -9.673 1.00 29.59 108 ALA A C 1
ATOM 1426 O O . ALA A 1 101 ? 31.145 4.583 -10.213 1.00 35.77 108 ALA A O 1
ATOM 1433 N N . SER A 1 102 ? 32.771 4.999 -8.747 1.00 31.75 109 SER A N 1
ATOM 1434 C CA . SER A 1 102 ? 32.110 6.228 -8.314 1.00 42.19 109 SER A CA 1
ATOM 1435 C C . SER A 1 102 ? 32.200 7.295 -9.391 1.00 34.11 109 SER A C 1
ATOM 1436 O O . SER A 1 102 ? 31.308 8.148 -9.509 1.00 44.71 109 SER A O 1
ATOM 1444 N N . GLU A 1 103 ? 33.280 7.263 -10.166 1.00 35.51 110 GLU A N 1
ATOM 1445 C CA . GLU A 1 103 ? 33.406 8.146 -11.330 1.00 35.00 110 GLU A CA 1
ATOM 1446 C C . GLU A 1 103 ? 32.314 7.863 -12.357 1.00 32.49 110 GLU A C 1
ATOM 1447 O O . GLU A 1 103 ? 31.754 8.775 -12.940 1.00 36.00 110 GLU A O 1
ATOM 1459 N N . VAL A 1 104 ? 32.009 6.594 -12.580 1.00 31.32 111 VAL A N 1
ATOM 1460 C CA . VAL A 1 104 ? 30.908 6.250 -13.457 1.00 27.42 111 VAL A CA 1
ATOM 1461 C C . VAL A 1 104 ? 29.579 6.691 -12.865 1.00 27.76 111 VAL A C 1
ATOM 1462 O O . VAL A 1 104 ? 28.758 7.300 -13.550 1.00 28.44 111 VAL A O 1
ATOM 1475 N N . LYS A 1 105 ? 29.370 6.337 -11.608 1.00 28.32 112 LYS A N 1
ATOM 1476 C CA . LYS A 1 105 ? 28.168 6.675 -10.894 1.00 30.80 112 LYS A CA 1
ATOM 1477 C C . LYS A 1 105 ? 27.898 8.184 -10.850 1.00 33.55 112 LYS A C 1
ATOM 1478 O O . LYS A 1 105 ? 26.757 8.603 -11.000 1.00 31.17 112 LYS A O 1
ATOM 1497 N N . LYS A 1 106 ? 28.942 8.978 -10.609 1.00 35.32 113 LYS A N 1
ATOM 1498 C CA . LYS A 1 106 ? 28.781 10.411 -10.410 1.00 36.80 113 LYS A CA 1
ATOM 1499 C C . LYS A 1 106 ? 29.273 11.216 -11.603 1.00 41.15 113 LYS A C 1
ATOM 1500 O O . LYS A 1 106 ? 29.254 12.428 -11.551 1.00 43.30 113 LYS A O 1
ATOM 1519 N N . GLN A 1 107 ? 29.764 10.544 -12.644 1.00 38.27 114 GLN A N 1
ATOM 1520 C CA . GLN A 1 107 ? 30.316 11.223 -13.830 1.00 39.69 114 GLN A CA 1
ATOM 1521 C C . GLN A 1 107 ? 31.359 12.255 -13.460 1.00 44.58 114 GLN A C 1
ATOM 1522 O O . GLN A 1 107 ? 31.268 13.419 -13.836 1.00 48.62 114 GLN A O 1
ATOM 1536 N N . THR A 1 108 ? 32.357 11.806 -12.724 1.00 40.75 115 THR A N 1
ATOM 1537 C CA . THR A 1 108 ? 33.449 12.663 -12.277 1.00 40.61 115 THR A CA 1
ATOM 1538 C C . THR A 1 108 ? 34.739 12.109 -12.856 1.00 52.27 115 THR A C 1
ATOM 1539 O O . THR A 1 108 ? 34.731 11.081 -13.526 1.00 53.05 115 THR A O 1
ATOM 1550 N N . GLY A 1 109 ? 35.850 12.781 -12.574 1.00 63.55 116 GLY A N 1
ATOM 1551 C CA . GLY A 1 109 ? 37.155 12.279 -12.958 1.00 73.82 116 GLY A CA 1
ATOM 1552 C C . GLY A 1 109 ? 37.282 12.11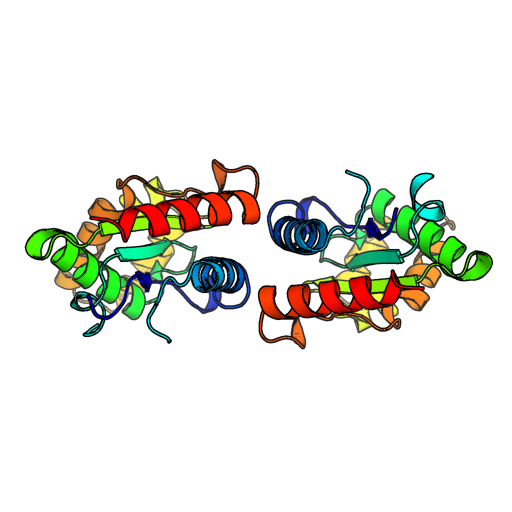7 -14.452 1.00 64.36 116 GLY A C 1
ATOM 1553 O O . GLY A 1 109 ? 36.570 12.767 -15.204 1.00 55.06 116 GLY A O 1
ATOM 1557 N N . GLU A 1 110 ? 38.185 11.249 -14.884 1.00 65.52 117 GLU A N 1
ATOM 1558 C CA . GLU A 1 110 ? 38.433 11.089 -16.304 1.00 52.72 117 GLU A CA 1
ATOM 1559 C C . GLU A 1 110 ? 37.166 10.689 -17.004 1.00 47.15 117 GLU A C 1
ATOM 1560 O O . GLU A 1 110 ? 36.862 11.180 -18.088 1.00 47.75 117 GLU A O 1
ATOM 1572 N N . PHE A 1 111 ? 36.422 9.794 -16.378 1.00 50.37 118 PHE A N 1
ATOM 1573 C CA . PHE A 1 111 ? 35.214 9.258 -16.989 1.00 48.45 118 PHE A CA 1
ATOM 1574 C C . PHE A 1 111 ? 34.217 10.371 -17.240 1.00 50.40 118 PHE A C 1
ATOM 1575 O O . PHE A 1 111 ? 33.589 10.428 -18.297 1.00 37.73 118 PHE A O 1
ATOM 1592 N N . GLY A 1 112 ? 34.101 11.259 -16.256 1.00 43.59 119 GLY A N 1
ATOM 1593 C CA . GLY A 1 112 ? 33.205 12.390 -16.323 1.00 52.27 119 GLY A CA 1
ATOM 1594 C C . GLY A 1 112 ? 33.544 13.354 -17.438 1.00 52.49 119 GLY A C 1
ATOM 1595 O O . GLY A 1 112 ? 32.648 13.875 -18.120 1.00 44.42 119 GLY A O 1
ATOM 1599 N N . LYS A 1 113 ? 34.837 13.620 -17.603 1.00 49.23 120 LYS A N 1
ATOM 1600 C CA . LYS A 1 113 ? 35.287 14.598 -18.587 1.00 50.22 120 LYS A CA 1
ATOM 1601 C C . LYS A 1 113 ? 35.006 14.104 -20.002 1.00 46.36 120 LYS A C 1
ATOM 1602 O O . LYS A 1 113 ? 34.556 14.879 -20.839 1.00 45.21 120 LYS A O 1
ATOM 1621 N N . VAL A 1 114 ? 35.279 12.829 -20.272 1.00 37.86 121 VAL A N 1
ATOM 1622 C CA . VAL A 1 114 ? 34.863 12.220 -21.521 1.00 36.71 121 VAL A CA 1
ATOM 1623 C C . VAL A 1 114 ? 33.337 12.376 -21.667 1.00 39.79 121 VAL A C 1
ATOM 1624 O O . VAL A 1 114 ? 32.853 12.813 -22.712 1.00 39.09 121 VAL A O 1
ATOM 1637 N N . PHE A 1 115 ? 32.588 12.041 -20.614 1.00 40.40 122 PHE A N 1
ATOM 1638 C CA . PHE A 1 115 ? 31.137 12.186 -20.645 1.00 33.60 122 PHE A CA 1
ATOM 1639 C C . PHE A 1 115 ? 30.754 13.613 -20.985 1.00 35.81 122 PHE A C 1
ATOM 1640 O O . PHE A 1 115 ? 29.943 13.839 -21.859 1.00 36.12 122 PHE A O 1
ATOM 1657 N N . GLU A 1 116 ? 31.337 14.588 -20.305 1.00 37.69 123 GLU A N 1
ATOM 1658 C CA . GLU A 1 116 ? 30.938 15.965 -20.541 1.00 40.10 123 GLU A CA 1
ATOM 1659 C C . GLU A 1 116 ? 31.300 16.383 -21.959 1.00 41.45 123 GLU A C 1
ATOM 1660 O O . GLU A 1 116 ? 30.551 17.052 -22.640 1.00 42.67 123 GLU A O 1
ATOM 1672 N N . GLU A 1 117 ? 32.460 15.961 -22.412 1.00 41.51 124 GLU A N 1
ATOM 1673 C CA . GLU A 1 117 ? 32.885 16.289 -23.757 1.00 43.09 124 GLU A CA 1
ATOM 1674 C C . GLU A 1 117 ? 31.821 15.785 -24.733 1.00 41.99 124 GLU A C 1
ATOM 1675 O O . GLU A 1 117 ? 31.296 16.527 -25.552 1.00 53.36 124 GLU A O 1
ATOM 1687 N N . THR A 1 118 ? 31.462 14.528 -24.580 1.00 39.39 125 THR A N 1
ATOM 1688 C CA . THR A 1 118 ? 30.440 13.919 -25.398 1.00 38.47 125 THR A CA 1
ATOM 1689 C C . THR A 1 118 ? 29.098 14.640 -25.344 1.00 39.24 125 THR A C 1
ATOM 1690 O O . THR A 1 118 ? 28.387 14.697 -26.335 1.00 40.07 125 THR A O 1
ATOM 1701 N N . CYS A 1 119 ? 28.738 15.172 -24.185 1.00 39.29 126 CYS A N 1
ATOM 1702 C CA . CYS A 1 119 ? 27.412 15.778 -24.032 1.00 40.18 126 CYS A CA 1
ATOM 1703 C C . CYS A 1 119 ? 27.267 17.138 -24.697 1.00 43.25 126 CYS A C 1
ATOM 1704 O O . CYS A 1 119 ? 26.147 17.610 -24.865 1.00 44.41 126 CYS A O 1
ATOM 1712 N N . LYS A 1 120 ? 28.382 17.751 -25.099 1.00 47.22 127 LYS A N 1
ATOM 1713 C CA . LYS A 1 120 ? 28.333 19.113 -25.635 1.00 48.16 127 LYS A CA 1
ATOM 1714 C C . LYS A 1 120 ? 27.429 19.226 -26.841 1.00 49.37 127 LYS A C 1
ATOM 1715 O O . LYS A 1 120 ? 26.758 20.220 -26.988 1.00 51.76 127 LYS A O 1
ATOM 1734 N N . ALA A 1 121 ? 27.403 18.217 -27.698 1.00 73.75 128 ALA A N 1
ATOM 1735 C CA . ALA A 1 121 ? 26.633 18.314 -28.933 1.00 82.44 128 ALA A CA 1
ATOM 1736 C C . ALA A 1 121 ? 25.240 17.731 -28.774 1.00 59.42 128 ALA A C 1
ATOM 1737 O O . ALA A 1 121 ? 24.582 17.427 -29.759 1.00 49.51 128 ALA A O 1
ATOM 1744 N N . LYS A 1 122 ? 24.794 17.581 -27.535 1.00 60.22 129 LYS A N 1
ATOM 1745 C CA . LYS A 1 122 ? 23.663 16.697 -27.228 1.00 50.26 129 LYS A CA 1
ATOM 1746 C C . LYS A 1 122 ? 22.609 17.360 -26.340 1.00 46.54 129 LYS A C 1
ATOM 1747 O O . LYS A 1 122 ? 22.907 18.246 -25.535 1.00 47.46 129 LYS A O 1
ATOM 1766 N N . SER A 1 123 ? 21.372 16.915 -26.494 1.00 46.74 130 SER A N 1
ATOM 1767 C CA . SER A 1 123 ? 20.262 17.506 -25.772 1.00 48.23 130 SER A CA 1
ATOM 1768 C C . SER A 1 123 ? 20.376 17.254 -24.267 1.00 46.47 130 SER A C 1
ATOM 1769 O O . SER A 1 123 ? 20.909 16.231 -23.816 1.00 43.72 130 SER A O 1
ATOM 1776 N N . GLU A 1 124 ? 19.875 18.204 -23.494 1.00 42.73 131 GLU A N 1
ATOM 1777 C CA . GLU A 1 124 ? 19.955 18.145 -22.057 1.00 42.32 131 GLU A CA 1
ATOM 1778 C C . GLU A 1 124 ? 19.136 16.972 -21.518 1.00 42.35 131 GLU A C 1
ATOM 1779 O O . GLU A 1 124 ? 19.520 16.360 -20.508 1.00 39.65 131 GLU A O 1
ATOM 1791 N N . ASP A 1 125 ? 18.071 16.585 -22.229 1.00 41.21 132 ASP A N 1
ATOM 1792 C CA . ASP A 1 125 ? 17.217 15.507 -21.726 1.00 40.58 132 ASP A CA 1
ATOM 1793 C C . ASP A 1 125 ? 17.903 14.173 -21.876 1.00 38.05 132 ASP A C 1
ATOM 1794 O O . ASP A 1 125 ? 17.832 13.344 -20.968 1.00 37.11 132 ASP A O 1
ATOM 1803 N N . GLU A 1 126 ? 18.564 13.934 -23.000 1.00 37.38 133 GLU A N 1
ATOM 1804 C CA . GLU A 1 126 ? 19.259 12.664 -23.068 1.00 40.52 133 GLU A CA 1
ATOM 1805 C C . GLU A 1 126 ? 20.530 12.708 -22.228 1.00 34.13 133 GLU A C 1
ATOM 1806 O O . GLU A 1 126 ? 20.926 11.695 -21.693 1.00 32.67 133 GLU A O 1
ATOM 1818 N N . LYS A 1 127 ? 21.038 13.874 -21.892 1.00 35.08 134 LYS A N 1
ATOM 1819 C CA . LYS A 1 127 ? 22.166 13.867 -20.976 1.00 34.45 134 LYS A CA 1
ATOM 1820 C C . LYS A 1 127 ? 21.652 13.400 -19.585 1.00 34.09 134 LYS A C 1
ATOM 1821 O O . LYS A 1 127 ? 22.272 12.553 -18.916 1.00 32.86 134 LYS A O 1
ATOM 1840 N N . GLN A 1 128 ? 20.476 13.902 -19.210 1.00 35.56 135 GLN A N 1
ATOM 1841 C CA . GLN A 1 128 ? 19.822 13.500 -17.987 1.00 36.07 135 GLN A CA 1
ATOM 1842 C C . GLN A 1 128 ? 19.537 12.017 -17.990 1.00 34.47 135 GLN A C 1
ATOM 1843 O O . GLN A 1 128 ? 19.807 11.325 -17.021 1.00 34.22 135 GLN A O 1
ATOM 1857 N N . SER A 1 129 ? 19.047 11.504 -19.092 1.00 34.01 136 SER A N 1
ATOM 1858 C CA . SER A 1 129 ? 18.675 10.102 -19.098 1.00 35.96 136 SER A CA 1
ATOM 1859 C C . SER A 1 129 ? 19.930 9.218 -18.930 1.00 31.66 136 SER A C 1
ATOM 1860 O O . SER A 1 129 ? 19.919 8.178 -18.247 1.00 30.66 136 SER A O 1
ATOM 1868 N N . TRP A 1 130 ? 21.008 9.656 -19.573 1.00 30.53 137 TRP A N 1
ATOM 1869 C CA . TRP A 1 130 ? 22.284 9.006 -19.465 1.00 29.26 137 TRP A CA 1
ATOM 1870 C C . TRP A 1 130 ? 22.833 9.042 -18.066 1.00 29.17 137 TRP A C 1
ATOM 1871 O O . TRP A 1 130 ? 23.296 8.006 -17.556 1.00 29.58 137 TRP A O 1
ATOM 1892 N N . LYS A 1 131 ? 22.790 10.219 -17.433 1.00 30.78 138 LYS A N 1
ATOM 1893 C CA . LYS A 1 131 ? 23.303 10.374 -16.081 1.00 34.16 138 LYS A CA 1
ATOM 1894 C C . LYS A 1 131 ? 22.555 9.459 -15.128 1.00 31.94 138 LYS A C 1
ATOM 1895 O O . LYS A 1 131 ? 23.133 8.909 -14.195 1.00 31.37 138 LYS A O 1
ATOM 1914 N N . GLN A 1 132 ? 21.255 9.327 -15.344 1.00 31.90 139 GLN A N 1
ATOM 1915 C CA . GLN A 1 132 ? 20.457 8.484 -14.489 1.00 32.68 139 GLN A CA 1
ATOM 1916 C C . GLN A 1 132 ? 20.736 7.007 -14.663 1.00 31.13 139 GLN A C 1
ATOM 1917 O O . GLN A 1 132 ? 20.783 6.256 -13.681 1.00 31.59 139 GLN A O 1
ATOM 1931 N N . ALA A 1 133 ? 20.865 6.571 -15.904 1.00 29.82 140 ALA A N 1
ATOM 1932 C CA . ALA A 1 133 ? 21.136 5.179 -16.146 1.00 28.85 140 ALA A CA 1
ATOM 1933 C C . ALA A 1 133 ? 22.548 4.818 -15.590 1.00 28.81 140 ALA A C 1
ATOM 1934 O O . ALA A 1 133 ? 22.741 3.736 -15.009 1.00 28.50 140 ALA A O 1
ATOM 1941 N N . LEU A 1 134 ? 23.532 5.703 -15.788 1.00 30.33 141 LEU A N 1
ATOM 1942 C CA . LEU A 1 134 ? 24.862 5.504 -15.203 1.00 27.31 141 LEU A CA 1
ATOM 1943 C C . LEU A 1 134 ? 24.829 5.388 -13.665 1.00 30.62 141 LEU A C 1
ATOM 1944 O O . LEU A 1 134 ? 25.415 4.482 -13.101 1.00 28.30 141 LEU A O 1
ATOM 1960 N N . ALA A 1 135 ? 24.149 6.316 -12.990 1.00 29.94 142 ALA A N 1
ATOM 1961 C CA . ALA A 1 135 ? 24.035 6.274 -11.541 1.00 31.79 142 ALA A CA 1
ATOM 1962 C C . ALA A 1 135 ? 23.295 5.016 -11.112 1.00 31.92 142 ALA A C 1
ATOM 1963 O O . ALA A 1 135 ? 23.625 4.445 -10.096 1.00 32.93 142 ALA A O 1
ATOM 1970 N N . ALA A 1 136 ? 22.273 4.594 -11.854 1.00 31.44 143 ALA A N 1
ATOM 1971 C CA . ALA A 1 136 ? 21.516 3.412 -11.439 1.00 32.26 143 ALA A CA 1
ATOM 1972 C C . ALA A 1 136 ? 22.344 2.124 -11.629 1.00 32.43 143 ALA A C 1
ATOM 1973 O O . ALA A 1 136 ? 22.387 1.305 -10.743 1.00 31.91 143 ALA A O 1
ATOM 1980 N N . VAL A 1 137 ? 23.000 1.958 -12.776 1.00 30.15 144 VAL A N 1
ATOM 1981 C CA . VAL A 1 137 ? 23.769 0.734 -13.064 1.00 28.23 144 VAL A CA 1
ATOM 1982 C C . VAL A 1 137 ? 25.082 0.657 -12.294 1.00 28.20 144 VAL A C 1
ATOM 1983 O O . VAL A 1 137 ? 25.504 -0.420 -11.892 1.00 29.69 144 VAL A O 1
ATOM 1996 N N . ALA A 1 138 ? 25.684 1.799 -12.017 1.00 28.38 145 ALA A N 1
ATOM 1997 C CA . ALA A 1 138 ? 26.982 1.822 -11.347 1.00 28.93 145 ALA A CA 1
ATOM 1998 C C . ALA A 1 138 ? 26.947 1.353 -9.880 1.00 30.69 145 ALA A C 1
ATOM 1999 O O . ALA A 1 138 ? 27.981 0.949 -9.350 1.00 31.36 145 ALA A O 1
ATOM 2006 N N . VAL A 1 139 ? 25.789 1.421 -9.213 1.00 31.77 146 VAL A N 1
ATOM 2007 C CA . VAL A 1 139 ? 25.681 0.943 -7.829 1.00 30.57 146 VAL A CA 1
ATOM 2008 C C . VAL A 1 139 ? 25.207 -0.512 -7.739 1.00 25.27 146 VAL A C 1
ATOM 2009 O O . VAL A 1 139 ? 25.060 -1.030 -6.656 1.00 33.50 146 VAL A O 1
ATOM 2022 N N . MET A 1 140 ? 24.974 -1.163 -8.882 1.00 27.42 147 MET A N 1
ATOM 2023 C CA . MET A 1 140 ? 24.569 -2.540 -8.876 1.00 27.54 147 MET A CA 1
ATOM 2024 C C . MET A 1 140 ? 25.789 -3.425 -8.606 1.00 25.95 147 MET A C 1
ATOM 2025 O O . MET A 1 140 ? 26.930 -3.068 -8.924 1.00 23.97 147 MET A O 1
ATOM 2039 N N . ALA A 1 141 ? 25.519 -4.547 -7.948 1.00 24.41 148 ALA A N 1
ATOM 2040 C CA . ALA A 1 141 ? 26.531 -5.518 -7.590 1.00 27.55 148 ALA A CA 1
ATOM 2041 C C . ALA A 1 141 ? 27.179 -6.022 -8.890 1.00 24.07 148 ALA A C 1
ATOM 2042 O O . ALA A 1 141 ? 26.501 -6.305 -9.883 1.00 24.32 148 ALA A O 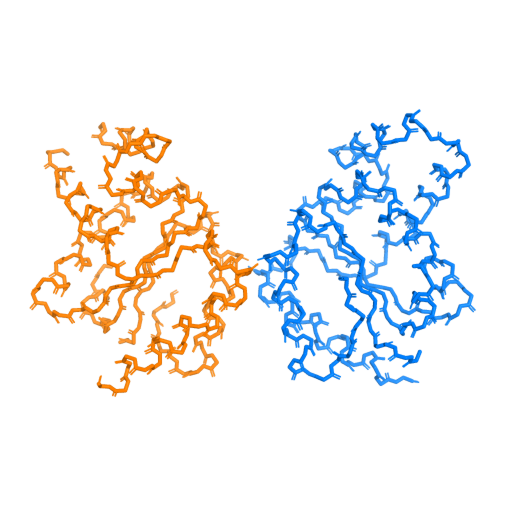1
ATOM 2049 N N . GLY A 1 142 ? 28.497 -6.017 -8.926 1.00 23.35 149 GLY A N 1
ATOM 2050 C CA . GLY A 1 142 ? 29.175 -6.425 -10.125 1.00 23.29 149 GLY A CA 1
ATOM 2051 C C . GLY A 1 142 ? 30.653 -6.645 -9.954 1.00 22.98 149 GLY A C 1
ATOM 2052 O O . GLY A 1 142 ? 31.098 -6.990 -8.880 1.00 22.93 149 GLY A O 1
ATOM 2056 N N . TYR A 1 143 ? 31.400 -6.343 -11.007 1.00 23.06 150 TYR A N 1
ATOM 2057 C CA . TYR A 1 143 ? 32.755 -6.848 -11.195 1.00 23.05 150 TYR A CA 1
ATOM 2058 C C . TYR A 1 143 ? 33.704 -5.703 -11.426 1.00 26.54 150 TYR A C 1
ATOM 2059 O O . TYR A 1 143 ? 33.822 -5.143 -12.524 1.00 23.86 150 TYR A O 1
ATOM 2077 N N . ASP A 1 144 ? 34.363 -5.340 -10.341 1.00 27.72 151 ASP A N 1
ATOM 2078 C CA . ASP A 1 144 ? 35.334 -4.256 -10.374 1.00 30.73 151 ASP A CA 1
ATOM 2079 C C . ASP A 1 144 ? 36.719 -4.886 -10.433 1.00 26.54 151 ASP A C 1
ATOM 2080 O O . ASP A 1 144 ? 37.164 -5.501 -9.481 1.00 26.03 151 ASP A O 1
ATOM 2089 N N . LEU A 1 145 ? 37.415 -4.675 -11.535 1.00 28.58 152 LEU A N 1
ATOM 2090 C CA . LEU A 1 145 ? 38.665 -5.356 -11.781 1.00 32.16 152 LEU A CA 1
ATOM 2091 C C . LEU A 1 145 ? 39.717 -5.082 -10.690 1.00 29.24 152 LEU A C 1
ATOM 2092 O O . LEU A 1 145 ? 40.573 -5.941 -10.393 1.00 27.27 152 LEU A O 1
ATOM 2108 N N . ARG A 1 146 ? 39.643 -3.933 -10.033 1.00 27.69 153 ARG A N 1
ATOM 2109 C CA . ARG A 1 146 ? 40.629 -3.679 -8.981 1.00 29.05 153 ARG A CA 1
ATOM 2110 C C . ARG A 1 146 ? 40.438 -4.614 -7.779 1.00 28.54 153 ARG A C 1
ATOM 2111 O O . ARG A 1 146 ? 41.369 -4.792 -6.980 1.00 29.79 153 ARG A O 1
ATOM 2132 N N . LYS A 1 147 ? 39.280 -5.266 -7.683 1.00 27.06 154 LYS A N 1
ATOM 2133 C CA . LYS A 1 147 ? 39.003 -6.134 -6.520 1.00 30.75 154 LYS A CA 1
ATOM 2134 C C . LYS A 1 147 ? 39.242 -7.613 -6.782 1.00 32.73 154 LYS A C 1
ATOM 2135 O O . LYS A 1 147 ? 38.868 -8.430 -5.944 1.00 26.40 154 LYS A O 1
ATOM 2154 N N . TRP A 1 148 ? 39.784 -7.953 -7.955 1.00 26.30 155 TRP A N 1
ATOM 2155 C CA . TRP A 1 148 ? 40.067 -9.348 -8.324 1.00 26.06 155 TRP A CA 1
ATOM 2156 C C . TRP A 1 148 ? 41.572 -9.487 -8.583 1.00 30.01 155 TRP A C 1
ATOM 2157 O O . TRP A 1 148 ? 42.276 -8.494 -8.889 1.00 28.45 155 TRP A O 1
ATOM 2178 N N . PRO A 1 149 ? 42.088 -10.709 -8.440 1.00 31.64 156 PRO A N 1
ATOM 2179 C CA . PRO A 1 149 ? 43.541 -10.853 -8.589 1.00 28.86 156 PRO A CA 1
ATOM 2180 C C . PRO A 1 149 ? 43.972 -10.810 -10.068 1.00 28.77 156 PRO A C 1
ATOM 2181 O O . PRO A 1 149 ? 45.125 -10.533 -10.347 1.00 30.08 156 PRO A O 1
ATOM 2192 N N . SER A 1 150 ? 43.061 -11.056 -11.013 1.00 27.56 157 SER A N 1
ATOM 2193 C CA . SER A 1 150 ? 43.396 -10.917 -12.431 1.00 27.72 157 SER A CA 1
ATOM 2194 C C . SER A 1 150 ? 42.149 -10.815 -13.263 1.00 26.65 157 SER A C 1
ATOM 2195 O O . SER A 1 150 ? 41.056 -11.166 -12.783 1.00 25.76 157 SER A O 1
ATOM 2203 N N . GLU A 1 151 ? 42.321 -10.432 -14.520 1.00 27.64 158 GLU A N 1
ATOM 2204 C CA . GLU A 1 151 ? 41.219 -10.460 -15.465 1.00 31.48 158 GLU A CA 1
ATOM 2205 C C . GLU A 1 151 ? 40.671 -11.870 -15.618 1.00 25.94 158 GLU A C 1
ATOM 2206 O O . GLU A 1 151 ? 39.486 -12.063 -15.773 1.00 25.36 158 GLU A O 1
ATOM 2218 N N . ALA A 1 152 ? 41.566 -12.843 -15.684 1.00 26.30 159 ALA A N 1
ATOM 2219 C CA . ALA A 1 152 ? 41.147 -14.224 -15.910 1.00 25.99 159 ALA A CA 1
ATOM 2220 C C . ALA A 1 152 ? 40.323 -14.733 -14.716 1.00 26.28 159 ALA A C 1
ATOM 2221 O O . ALA A 1 152 ? 39.309 -15.402 -14.912 1.00 25.83 159 ALA A O 1
ATOM 2228 N N . ALA A 1 153 ? 40.726 -14.395 -13.496 1.00 27.22 160 ALA A N 1
ATOM 2229 C CA . ALA A 1 153 ? 39.980 -14.851 -12.328 1.00 27.78 160 ALA A CA 1
ATOM 2230 C C . ALA A 1 153 ? 38.588 -14.188 -12.288 1.00 27.15 160 ALA A C 1
ATOM 2231 O O . ALA A 1 153 ? 37.601 -14.835 -11.983 1.00 27.18 160 ALA A O 1
ATOM 2238 N N . MET A 1 154 ? 38.524 -12.903 -12.603 1.00 26.83 161 MET A N 1
ATOM 2239 C CA . MET A 1 154 ? 37.257 -12.191 -12.574 1.00 26.57 161 MET A CA 1
ATOM 2240 C C . MET A 1 154 ? 36.288 -12.725 -13.610 1.00 25.73 161 MET A C 1
ATOM 2241 O O . MET A 1 154 ? 35.105 -12.975 -13.325 1.00 25.85 161 MET A O 1
ATOM 2255 N N . ILE A 1 155 ? 36.807 -12.905 -14.818 1.00 25.10 162 ILE A N 1
ATOM 2256 C CA . ILE A 1 155 ? 35.975 -13.390 -15.906 1.00 24.49 162 ILE A CA 1
ATOM 2257 C C . ILE A 1 155 ? 35.481 -14.812 -15.582 1.00 24.63 162 ILE A C 1
ATOM 2258 O O . ILE A 1 155 ? 34.356 -15.189 -15.935 1.00 24.54 162 ILE A O 1
ATOM 2274 N N . GLU A 1 156 ? 36.315 -15.613 -14.932 1.00 25.11 163 GLU A N 1
ATOM 2275 C CA . GLU A 1 156 ? 35.890 -16.963 -14.592 1.00 27.30 163 GLU A CA 1
ATOM 2276 C C . GLU A 1 156 ? 34.679 -16.933 -13.605 1.00 27.84 163 GLU A C 1
ATOM 2277 O O . GLU A 1 156 ? 33.686 -17.659 -13.806 1.00 26.27 163 GLU A O 1
ATOM 2289 N N . GLU A 1 157 ? 34.755 -16.097 -12.565 1.00 26.64 164 GLU A N 1
ATOM 2290 C CA . GLU A 1 157 ? 33.652 -15.983 -11.625 1.00 30.33 164 GLU A CA 1
ATOM 2291 C C . GLU A 1 157 ? 32.435 -15.388 -12.345 1.00 26.93 164 GLU A C 1
ATOM 2292 O O . GLU A 1 157 ? 31.354 -15.921 -12.242 1.00 27.38 164 GLU A O 1
ATOM 2304 N N . LEU A 1 158 ? 32.631 -14.367 -13.156 1.00 26.25 165 LEU A N 1
ATOM 2305 C CA . LEU A 1 158 ? 31.517 -13.757 -13.872 1.00 26.57 165 LEU A CA 1
ATOM 2306 C C . LEU A 1 158 ? 30.777 -14.767 -14.769 1.00 25.96 165 LEU A C 1
ATOM 2307 O O . LEU A 1 158 ? 29.570 -14.749 -14.830 1.00 26.51 165 LEU A O 1
ATOM 2323 N N . ALA A 1 159 ? 31.501 -15.641 -15.454 1.00 25.42 166 ALA A N 1
ATOM 2324 C CA . ALA A 1 159 ? 30.867 -16.608 -16.316 1.00 25.41 166 ALA A CA 1
ATOM 2325 C C . ALA A 1 159 ? 30.041 -17.618 -15.519 1.00 26.32 166 ALA A C 1
ATOM 2326 O O . ALA A 1 159 ? 28.951 -17.987 -15.929 1.00 26.79 166 ALA A O 1
ATOM 2333 N N . GLU A 1 160 ? 30.523 -18.022 -14.347 1.00 26.84 167 GLU A N 1
ATOM 2334 C CA . GLU A 1 160 ? 29.776 -18.968 -13.548 1.00 27.98 167 GLU A CA 1
ATOM 2335 C C . GLU A 1 160 ? 28.547 -18.288 -12.941 1.00 28.75 167 GLU A C 1
ATOM 2336 O O . GLU A 1 160 ? 27.527 -18.913 -12.700 1.00 29.75 167 GLU A O 1
ATOM 2348 N N . ASP A 1 161 ? 28.669 -16.999 -12.687 1.00 30.84 168 ASP A N 1
ATOM 2349 C CA . ASP A 1 161 ? 27.578 -16.156 -12.193 1.00 29.33 168 ASP A CA 1
ATOM 2350 C C . ASP A 1 161 ? 26.479 -16.107 -13.253 1.00 29.45 168 ASP A C 1
ATOM 2351 O O . ASP A 1 161 ? 25.333 -16.376 -12.992 1.00 30.60 168 ASP A O 1
ATOM 2360 N N . VAL A 1 162 ? 26.877 -15.753 -14.458 1.00 28.47 169 VAL A N 1
ATOM 2361 C CA . VAL A 1 162 ? 25.974 -15.692 -15.576 1.00 28.71 169 VAL A CA 1
ATOM 2362 C C . VAL A 1 162 ? 25.274 -17.017 -15.810 1.00 29.36 169 VAL A C 1
ATOM 2363 O O . VAL A 1 162 ? 24.071 -17.045 -16.047 1.00 30.45 169 VAL A O 1
ATOM 2376 N N . LEU A 1 163 ? 26.023 -18.112 -15.766 1.00 28.93 170 LEU A N 1
ATOM 2377 C CA . LEU A 1 163 ? 25.427 -19.442 -15.899 1.00 37.94 170 LEU A CA 1
ATOM 2378 C C . LEU A 1 163 ? 24.372 -19.697 -14.828 1.00 32.46 170 LEU A C 1
ATOM 2379 O O . LEU A 1 163 ? 23.331 -20.272 -15.138 1.00 34.49 170 LEU A O 1
ATOM 2395 N N . ARG A 1 164 ? 24.629 -19.319 -13.573 1.00 31.63 171 ARG A N 1
ATOM 2396 C CA . ARG A 1 164 ? 23.639 -19.544 -12.513 1.00 33.34 171 ARG A CA 1
ATOM 2397 C C . ARG A 1 164 ? 22.382 -18.728 -12.861 1.00 34.17 171 ARG A C 1
ATOM 2398 O O . ARG A 1 164 ? 21.258 -19.226 -12.739 1.00 35.73 171 ARG A O 1
ATOM 2419 N N . LYS A 1 165 ? 22.591 -17.499 -13.347 1.00 33.35 172 LYS A N 1
ATOM 2420 C CA . LYS A 1 165 ? 21.491 -16.595 -13.668 1.00 34.36 172 LYS A CA 1
ATOM 2421 C C . LYS A 1 165 ? 20.599 -17.153 -14.788 1.00 35.06 172 LYS A C 1
ATOM 2422 O O . LYS A 1 165 ? 19.406 -16.850 -14.828 1.00 36.69 172 LYS A O 1
ATOM 2441 N N . THR A 1 166 ? 21.132 -18.011 -15.666 1.00 34.14 173 THR A N 1
ATOM 2442 C CA . THR A 1 166 ? 20.288 -18.557 -16.735 1.00 53.72 173 THR A CA 1
ATOM 2443 C C . THR A 1 166 ? 19.292 -19.520 -16.145 1.00 59.35 173 THR A C 1
ATOM 2444 O O . THR A 1 166 ? 18.301 -19.808 -16.783 1.00 38.20 173 THR A O 1
ATOM 2455 N N . MET A 1 167 ? 19.602 -20.093 -14.981 1.00 35.76 174 MET A N 1
ATOM 2456 C CA . MET A 1 167 ? 18.605 -20.800 -14.164 1.00 49.21 174 MET A CA 1
ATOM 2457 C C . MET A 1 167 ? 17.776 -19.746 -13.410 1.00 61.84 174 MET A C 1
ATOM 2458 O O . MET A 1 167 ? 18.342 -18.977 -12.650 1.00 91.06 174 MET A O 1
ATOM 2472 N N . THR A 1 168 ? 16.465 -19.691 -13.596 1.00 77.07 175 THR A N 1
ATOM 2473 C CA . THR A 1 168 ? 15.648 -18.669 -12.912 1.00 87.95 175 THR A CA 1
ATOM 2474 C C . THR A 1 168 ? 14.163 -18.695 -13.301 1.00 78.04 175 THR A C 1
ATOM 2475 O O . THR A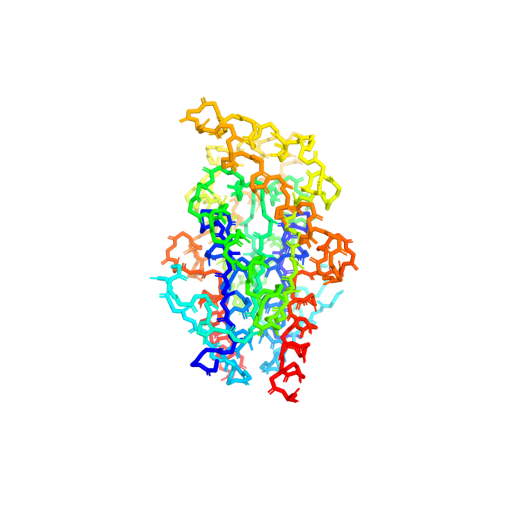 1 168 ? 13.280 -18.540 -12.440 1.00 61.26 175 THR A O 1
ATOM 2486 N N . TYR B 1 5 ? 59.671 -28.745 -16.364 1.00 53.23 12 TYR B N 1
ATOM 2487 C CA . TYR B 1 5 ? 58.549 -27.931 -16.828 1.00 53.81 12 TYR B CA 1
ATOM 2488 C C . TYR B 1 5 ? 58.373 -27.948 -18.335 1.00 49.95 12 TYR B C 1
ATOM 2489 O O . TYR B 1 5 ? 59.353 -28.018 -19.074 1.00 49.67 12 TYR B O 1
ATOM 2506 N N . ASP B 1 6 ? 57.124 -27.886 -18.790 1.00 46.81 13 ASP B N 1
ATOM 2507 C CA . ASP B 1 6 ? 56.851 -27.698 -20.218 1.00 49.41 13 ASP B CA 1
ATOM 2508 C C . ASP B 1 6 ? 57.275 -26.313 -20.654 1.00 43.63 13 ASP B C 1
ATOM 2509 O O . ASP B 1 6 ? 57.898 -26.170 -21.689 1.00 44.05 13 ASP B O 1
ATOM 2518 N N . VAL B 1 7 ? 56.963 -25.302 -19.852 1.00 41.90 14 VAL B N 1
ATOM 2519 C CA . VAL B 1 7 ? 57.087 -23.903 -20.288 1.00 46.54 14 VAL B CA 1
ATOM 2520 C C . VAL B 1 7 ? 57.733 -23.006 -19.234 1.00 44.15 14 VAL B C 1
ATOM 2521 O O . VAL B 1 7 ? 57.310 -23.025 -18.092 1.00 40.19 14 VAL B O 1
ATOM 2534 N N . PHE B 1 8 ? 58.747 -22.222 -19.623 1.00 40.44 15 PHE B N 1
ATOM 2535 C CA . PHE B 1 8 ? 59.169 -21.086 -18.799 1.00 42.75 15 PHE B CA 1
ATOM 2536 C C . PHE B 1 8 ? 58.660 -19.777 -19.428 1.00 46.15 15 PHE B C 1
ATOM 2537 O O . PHE B 1 8 ? 59.039 -19.411 -20.536 1.00 38.17 15 PHE B O 1
ATOM 2554 N N . PRO B 1 9 ? 57.807 -19.058 -18.704 1.00 37.03 16 PRO B N 1
ATOM 2555 C CA . PRO B 1 9 ? 57.364 -17.756 -19.214 1.00 35.47 16 PRO B CA 1
ATOM 2556 C C . PRO B 1 9 ? 58.244 -16.621 -18.737 1.00 36.55 16 PRO B C 1
ATOM 2557 O O . PRO B 1 9 ? 58.509 -16.497 -17.546 1.00 37.77 16 PRO B O 1
ATOM 2568 N N . SER B 1 10 ? 58.709 -15.816 -19.671 1.00 36.54 17 SER B N 1
ATOM 2569 C CA . SER B 1 10 ? 59.496 -14.642 -19.340 1.00 37.83 17 SER B CA 1
ATOM 2570 C C . SER B 1 10 ? 58.720 -13.396 -19.736 1.00 36.50 17 SER B C 1
ATOM 2571 O O . SER B 1 10 ? 58.331 -13.265 -20.894 1.00 35.47 17 SER B O 1
ATOM 2579 N N . PHE B 1 11 ? 58.515 -12.488 -18.786 1.00 36.95 18 PHE B N 1
ATOM 2580 C CA . PHE B 1 11 ? 57.642 -11.321 -18.994 1.00 35.93 18 PHE B CA 1
ATOM 2581 C C . PHE B 1 11 ? 57.900 -10.188 -17.995 1.00 37.61 18 PHE B C 1
ATOM 2582 O O . PHE B 1 11 ? 58.467 -10.397 -16.933 1.00 39.33 18 PHE B O 1
ATOM 2599 N N . ARG B 1 12 ? 57.448 -8.995 -18.364 1.00 37.45 19 ARG B N 1
ATOM 2600 C CA . ARG B 1 12 ? 57.403 -7.848 -17.464 1.00 39.09 19 ARG B CA 1
ATOM 2601 C C . ARG B 1 12 ? 56.040 -7.860 -16.769 1.00 37.82 19 ARG B C 1
ATOM 2602 O O . ARG B 1 12 ? 55.010 -7.574 -17.395 1.00 36.14 19 ARG B O 1
ATOM 2623 N N . GLY B 1 13 ? 56.032 -8.233 -15.493 1.00 38.92 20 GLY B N 1
ATOM 2624 C CA . GLY B 1 13 ? 54.794 -8.403 -14.765 1.00 38.09 20 GLY B CA 1
ATOM 2625 C C . GLY B 1 13 ? 53.920 -7.160 -14.803 1.00 38.12 20 GLY B C 1
ATOM 2626 O O . GLY B 1 13 ? 52.726 -7.265 -15.017 1.00 36.43 20 GLY B O 1
ATOM 2630 N N . GLU B 1 14 ? 54.516 -5.981 -14.662 1.00 40.28 21 GLU B N 1
ATOM 2631 C CA . GLU B 1 14 ? 53.740 -4.736 -14.700 1.00 40.82 21 GLU B CA 1
ATOM 2632 C C . GLU B 1 14 ? 52.981 -4.602 -16.000 1.00 38.51 21 GLU B C 1
ATOM 2633 O O . GLU B 1 14 ? 51.953 -3.959 -16.040 1.00 38.27 21 GLU B O 1
ATOM 2645 N N . ASP B 1 15 ? 53.469 -5.215 -17.075 1.00 40.42 22 ASP B N 1
ATOM 2646 C CA . ASP B 1 15 ? 52.787 -5.071 -18.351 1.00 45.58 22 ASP B CA 1
ATOM 2647 C C . ASP B 1 15 ? 51.664 -6.084 -18.534 1.00 35.47 22 ASP B C 1
ATOM 2648 O O . ASP B 1 15 ? 50.680 -5.791 -19.199 1.00 32.25 22 ASP B O 1
ATOM 2657 N N . VAL B 1 16 ? 51.845 -7.296 -18.028 1.00 32.51 23 VAL B N 1
ATOM 2658 C CA . VAL B 1 16 ? 50.965 -8.380 -18.455 1.00 30.60 23 VAL B CA 1
ATOM 2659 C C . VAL B 1 16 ? 50.460 -9.315 -17.388 1.00 30.38 23 VAL B C 1
ATOM 2660 O O . VAL B 1 16 ? 49.549 -10.107 -17.679 1.00 29.11 23 VAL B O 1
ATOM 2673 N N . ARG B 1 17 ? 51.003 -9.236 -16.170 1.00 31.96 24 ARG B N 1
ATOM 2674 C CA . ARG B 1 17 ? 50.725 -10.282 -15.187 1.00 32.22 24 ARG B CA 1
ATOM 2675 C C . ARG B 1 17 ? 49.223 -10.470 -14.947 1.00 31.37 24 ARG B C 1
ATOM 2676 O O . ARG B 1 17 ? 48.718 -11.600 -15.015 1.00 30.56 24 ARG B O 1
ATOM 2697 N N . ASP B 1 18 ? 48.528 -9.371 -14.662 1.00 31.92 25 ASP B N 1
ATOM 2698 C CA . ASP B 1 18 ? 47.150 -9.448 -14.209 1.00 31.78 25 ASP B CA 1
ATOM 2699 C C . ASP B 1 18 ? 46.159 -9.442 -15.371 1.00 30.07 25 ASP B C 1
ATOM 2700 O O . ASP B 1 18 ? 44.949 -9.520 -15.174 1.00 29.98 25 ASP B O 1
ATOM 2709 N N . SER B 1 19 ? 46.668 -9.314 -16.584 1.00 29.10 26 SER B N 1
ATOM 2710 C CA . SER B 1 19 ? 45.782 -9.231 -17.737 1.00 28.00 26 SER B CA 1
ATOM 2711 C C . SER B 1 19 ? 46.181 -10.344 -18.699 1.00 26.96 26 SER B C 1
ATOM 2712 O O . SER B 1 19 ? 45.774 -11.469 -18.487 1.00 26.63 26 SER B O 1
ATOM 2720 N N . PHE B 1 20 ? 46.978 -10.035 -19.716 1.00 26.84 27 PHE B N 1
ATOM 2721 C CA . PHE B 1 20 ? 47.268 -10.978 -20.814 1.00 26.27 27 PHE B CA 1
ATOM 2722 C C . PHE B 1 20 ? 47.820 -12.319 -20.281 1.00 26.26 27 PHE B C 1
ATOM 2723 O O . PHE B 1 20 ? 47.409 -13.414 -20.710 1.00 25.97 27 PHE B O 1
ATOM 2740 N N . LEU B 1 21 ? 48.743 -12.219 -19.332 1.00 26.99 28 LEU B N 1
ATOM 2741 C CA . LEU B 1 21 ? 49.403 -13.404 -18.822 1.00 27.43 28 LEU B CA 1
ATOM 2742 C C . LEU B 1 21 ? 48.422 -14.274 -18.085 1.00 27.40 28 LEU B C 1
ATOM 2743 O O . LEU B 1 21 ? 48.534 -15.489 -18.134 1.00 27.62 28 LEU B O 1
ATOM 2759 N N . SER B 1 22 ? 47.449 -13.665 -17.414 1.00 27.45 29 SER B N 1
ATOM 2760 C CA . SER B 1 22 ? 46.484 -14.450 -16.639 1.00 27.82 29 SER B CA 1
ATOM 2761 C C . SER B 1 22 ? 45.642 -15.305 -17.579 1.00 27.15 29 SER B C 1
ATOM 2762 O O . SER B 1 22 ? 45.276 -16.448 -17.213 1.00 27.98 29 SER B O 1
ATOM 2770 N N . HIS B 1 23 ? 45.333 -14.794 -18.773 1.00 26.36 30 HIS B N 1
ATOM 2771 C CA . HIS B 1 23 ? 44.576 -15.619 -19.723 1.00 26.24 30 HIS B CA 1
ATOM 2772 C C . HIS B 1 23 ? 45.44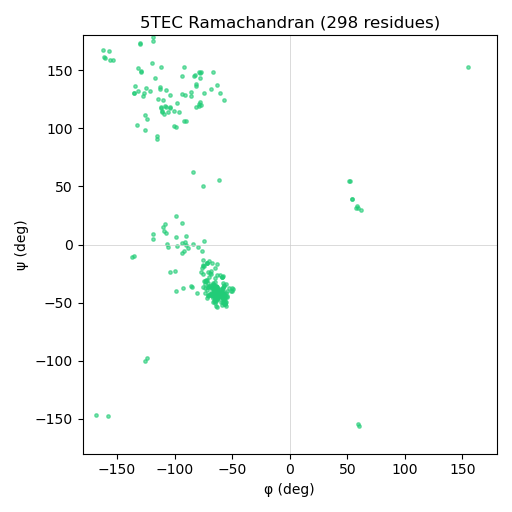1 -16.732 -20.333 1.00 26.56 30 HIS B C 1
ATOM 2773 O O . HIS B 1 23 ? 44.950 -17.846 -20.559 1.00 27.15 30 HIS B O 1
ATOM 2788 N N . LEU B 1 24 ? 46.715 -16.435 -20.599 1.00 27.90 31 LEU B N 1
ATOM 2789 C CA . LEU B 1 24 ? 47.615 -17.414 -21.205 1.00 29.18 31 LEU B CA 1
ATOM 2790 C C . LEU B 1 24 ? 47.834 -18.594 -20.264 1.00 29.64 31 LEU B C 1
ATOM 2791 O O . LEU B 1 24 ? 47.746 -19.753 -20.670 1.00 31.60 31 LEU B O 1
ATOM 2807 N N . LEU B 1 25 ? 48.142 -18.289 -19.013 1.00 28.28 32 LEU B N 1
ATOM 2808 C CA . LEU B 1 25 ? 48.446 -19.313 -18.042 1.00 29.56 32 LEU B CA 1
ATOM 2809 C C . LEU B 1 25 ? 47.213 -20.170 -17.800 1.00 30.05 32 LEU B C 1
ATOM 2810 O O . LEU B 1 25 ? 47.318 -21.389 -17.711 1.00 35.00 32 LEU B O 1
ATOM 2826 N N . LYS B 1 26 ? 46.042 -19.555 -17.750 1.00 29.37 33 LYS B N 1
ATOM 2827 C CA . LYS B 1 26 ? 44.805 -20.344 -17.605 1.00 31.42 33 LYS B CA 1
ATOM 2828 C C . LYS B 1 26 ? 44.605 -21.309 -18.777 1.00 32.52 33 LYS B C 1
ATOM 2829 O O . LYS B 1 26 ? 44.278 -22.461 -18.566 1.00 34.82 33 LYS B O 1
ATOM 2848 N N . GLU B 1 27 ? 44.830 -20.852 -20.004 1.00 29.76 34 GLU B N 1
ATOM 2849 C CA . GLU B 1 27 ? 44.653 -21.703 -21.165 1.00 30.65 34 GLU B CA 1
ATOM 2850 C C . GLU B 1 27 ? 45.661 -22.847 -21.165 1.00 31.98 34 GLU B C 1
ATOM 2851 O O . GLU B 1 27 ? 45.333 -23.966 -21.543 1.00 33.58 34 GLU B O 1
ATOM 2863 N N . LEU 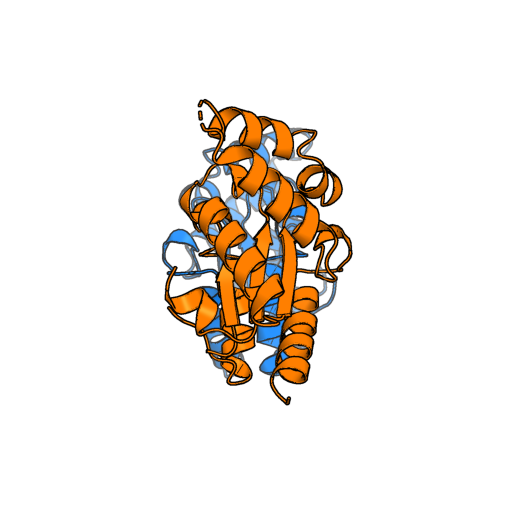B 1 28 ? 46.888 -22.557 -20.755 1.00 31.64 35 LEU B N 1
ATOM 2864 C CA . LEU B 1 28 ? 47.904 -23.602 -20.644 1.00 33.17 35 LEU B CA 1
ATOM 2865 C C . LEU B 1 28 ? 47.537 -24.622 -19.575 1.00 34.72 35 LEU B C 1
ATOM 2866 O O . LEU B 1 28 ? 47.611 -25.810 -19.808 1.00 36.56 35 LEU B O 1
ATOM 2882 N N . ARG B 1 29 ? 47.135 -24.157 -18.399 1.00 37.76 36 ARG B N 1
ATOM 2883 C CA . ARG B 1 29 ? 46.771 -25.062 -17.320 1.00 45.17 36 ARG B CA 1
ATOM 2884 C C . ARG B 1 29 ? 45.652 -25.971 -17.807 1.00 39.23 36 ARG B C 1
ATOM 2885 O O . ARG B 1 29 ? 45.599 -27.150 -17.475 1.00 39.60 36 ARG B O 1
ATOM 2906 N N . GLY B 1 30 ? 44.757 -25.416 -18.607 1.00 36.20 37 GLY B N 1
ATOM 2907 C CA . GLY B 1 30 ? 43.600 -26.160 -19.038 1.00 37.58 37 GLY B CA 1
ATOM 2908 C C . GLY B 1 30 ? 44.008 -27.330 -19.907 1.00 39.48 37 GLY B C 1
ATOM 2909 O O . GLY B 1 30 ? 43.252 -28.265 -20.046 1.00 41.56 37 GLY B O 1
ATOM 2913 N N . LYS B 1 31 ? 45.201 -27.291 -20.476 1.00 39.13 38 LYS B N 1
ATOM 2914 C CA . LYS B 1 31 ? 45.676 -28.389 -21.302 1.00 41.29 38 LYS B CA 1
ATOM 2915 C C . LYS B 1 31 ? 46.773 -29.165 -20.590 1.00 42.80 38 LYS B C 1
ATOM 2916 O O . LYS B 1 31 ? 47.493 -29.943 -21.202 1.00 44.56 38 LYS B O 1
ATOM 2935 N N . ALA B 1 32 ? 46.871 -28.984 -19.279 1.00 40.68 39 ALA B N 1
ATOM 2936 C CA . ALA B 1 32 ? 47.846 -29.728 -18.473 1.00 52.98 39 ALA B CA 1
ATOM 2937 C C . ALA B 1 32 ? 49.280 -29.418 -18.893 1.00 41.31 39 ALA B C 1
ATOM 2938 O O . ALA B 1 32 ? 50.171 -30.248 -18.753 1.00 42.92 39 ALA B O 1
ATOM 2945 N N . ILE B 1 33 ? 49.504 -28.211 -19.384 1.00 41.09 40 ILE B N 1
ATOM 2946 C CA . ILE B 1 33 ? 50.846 -27.773 -19.679 1.00 41.66 40 ILE B CA 1
ATOM 2947 C C . ILE B 1 33 ? 51.446 -27.211 -18.411 1.00 43.55 40 ILE B C 1
ATOM 2948 O O . ILE B 1 33 ? 50.819 -26.402 -17.739 1.00 44.34 40 ILE B O 1
ATOM 2964 N N . THR B 1 34 ? 52.654 -27.646 -18.082 1.00 44.59 41 THR B N 1
ATOM 2965 C CA . THR B 1 34 ? 53.317 -27.259 -16.843 1.00 46.69 41 THR B CA 1
ATOM 2966 C C . THR B 1 34 ? 54.244 -26.057 -16.954 1.00 47.61 41 THR B C 1
ATOM 2967 O O . THR B 1 34 ? 54.979 -25.916 -17.922 1.00 47.16 41 THR B O 1
ATOM 2978 N N . PHE B 1 35 ? 54.275 -25.261 -15.893 1.00 49.37 42 PHE B N 1
ATOM 2979 C CA . PHE B 1 35 ? 55.156 -24.104 -15.778 1.00 50.82 42 PHE B CA 1
ATOM 2980 C C . PHE B 1 35 ? 55.410 -23.757 -14.302 1.00 53.33 42 PHE B C 1
ATOM 2981 O O . PHE B 1 35 ? 54.624 -24.084 -13.428 1.00 54.02 42 PHE B O 1
ATOM 2998 N N . ILE B 1 36 ? 56.492 -23.041 -14.049 1.00 55.00 43 ILE B N 1
ATOM 2999 C CA . ILE B 1 36 ? 56.807 -22.573 -12.711 1.00 57.73 43 ILE B CA 1
ATOM 3000 C C . ILE B 1 36 ? 55.960 -21.334 -12.323 1.00 59.99 43 ILE B C 1
ATOM 3001 O O . ILE B 1 36 ? 55.694 -20.463 -13.155 1.00 78.91 43 ILE B O 1
ATOM 3017 N N . ASP B 1 37 ? 55.565 -21.250 -11.055 1.00 62.29 44 ASP B N 1
ATOM 3018 C CA . ASP B 1 37 ? 54.735 -20.137 -10.568 1.00 91.24 44 ASP B CA 1
ATOM 3019 C C . ASP B 1 37 ? 55.559 -19.048 -9.870 1.00 103.73 44 ASP B C 1
ATOM 3020 O O . ASP B 1 37 ? 55.052 -18.303 -9.022 1.00 92.87 44 ASP B O 1
ATOM 3029 N N . LEU B 1 51 ? 65.972 -18.110 -12.559 1.00 71.82 58 LEU B N 1
ATOM 3030 C CA . LEU B 1 51 ? 66.892 -18.293 -13.681 1.00 71.59 58 LEU B CA 1
ATOM 3031 C C . LEU B 1 51 ? 67.309 -19.749 -13.875 1.00 70.60 58 LEU B C 1
ATOM 3032 O O . LEU B 1 51 ? 67.401 -20.221 -15.010 1.00 69.19 58 LEU B O 1
ATOM 3047 N N . SER B 1 52 ? 67.582 -20.443 -12.767 1.00 71.82 59 SER B N 1
ATOM 3048 C CA . SER B 1 52 ? 67.934 -21.865 -12.790 1.00 71.56 59 SER B CA 1
ATOM 3049 C C . SER B 1 52 ? 66.838 -22.706 -13.426 1.00 68.55 59 SER B C 1
ATOM 3050 O O . SER B 1 52 ? 67.105 -23.775 -13.953 1.00 68.05 59 SER B O 1
ATOM 3058 N N . ALA B 1 53 ? 65.597 -22.241 -13.338 1.00 66.89 60 ALA B N 1
ATOM 3059 C CA . ALA B 1 53 ? 64.471 -23.008 -13.851 1.00 64.19 60 ALA B CA 1
ATOM 3060 C C . ALA B 1 53 ? 64.401 -22.991 -15.379 1.00 62.48 60 ALA B C 1
ATOM 3061 O O . ALA B 1 53 ? 63.744 -23.842 -15.996 1.00 60.30 60 ALA B O 1
ATOM 3068 N N . ILE B 1 54 ? 65.070 -22.028 -15.996 1.00 62.41 61 ILE B N 1
ATOM 3069 C CA . ILE B 1 54 ? 64.969 -21.884 -17.441 1.00 59.26 61 ILE B CA 1
ATOM 3070 C C . ILE B 1 54 ? 65.491 -23.137 -18.121 1.00 61.08 61 ILE B C 1
ATOM 3071 O O . ILE B 1 54 ? 64.857 -23.645 -19.031 1.00 58.41 61 ILE B O 1
ATOM 3087 N N . LYS B 1 55 ? 66.622 -23.664 -17.653 1.00 65.91 62 LYS B N 1
ATOM 3088 C CA . LYS B 1 55 ? 67.191 -24.857 -18.272 1.00 68.19 62 LYS B CA 1
ATOM 3089 C C . LYS B 1 55 ? 66.366 -26.117 -17.947 1.00 68.40 62 LYS B C 1
ATOM 3090 O O . LYS B 1 55 ? 66.497 -27.143 -18.624 1.00 69.04 62 LYS B O 1
ATOM 3109 N N . GLU B 1 56 ? 65.501 -26.029 -16.935 1.00 67.38 63 GLU B N 1
ATOM 3110 C CA . GLU B 1 56 ? 64.603 -27.133 -16.588 1.00 67.24 63 GLU B CA 1
ATOM 3111 C C . GLU B 1 56 ? 63.272 -27.063 -17.315 1.00 62.00 63 GLU B C 1
ATOM 3112 O O . GLU B 1 56 ? 62.345 -27.804 -16.971 1.00 61.35 63 GLU B O 1
ATOM 3124 N N . SER B 1 57 ? 63.157 -26.120 -18.256 1.00 62.38 64 SER B N 1
ATOM 3125 C CA . SER B 1 57 ? 61.941 -25.919 -19.026 1.00 53.69 64 SER B CA 1
ATOM 3126 C C . SER B 1 57 ? 62.173 -26.279 -20.501 1.00 56.33 64 SER B C 1
ATOM 3127 O O . SER B 1 57 ? 63.181 -25.921 -21.113 1.00 53.82 64 SER B O 1
ATOM 3135 N N . ARG B 1 58 ? 61.226 -27.006 -21.065 1.00 50.62 65 ARG B N 1
ATOM 3136 C CA . ARG B 1 58 ? 61.302 -27.483 -22.439 1.00 50.32 65 ARG B CA 1
ATOM 3137 C C . ARG B 1 58 ? 61.149 -26.339 -23.475 1.00 67.88 65 ARG B C 1
ATOM 3138 O O . ARG B 1 58 ? 61.762 -26.355 -24.539 1.00 47.31 65 ARG B O 1
ATOM 3159 N N . ILE B 1 59 ? 60.300 -25.364 -23.146 1.00 43.49 66 ILE B N 1
ATOM 3160 C CA . ILE B 1 59 ? 59.926 -24.271 -24.022 1.00 40.13 66 ILE B CA 1
ATOM 3161 C C . ILE B 1 59 ? 59.998 -22.976 -23.218 1.00 42.21 66 ILE B C 1
ATOM 3162 O O . ILE B 1 59 ? 59.559 -22.957 -22.058 1.00 42.24 66 ILE B O 1
ATOM 3178 N N . ALA B 1 60 ? 60.567 -21.910 -23.788 1.00 39.00 67 ALA B N 1
ATOM 3179 C CA . ALA B 1 60 ? 60.482 -20.575 -23.164 1.00 38.15 67 ALA B CA 1
ATOM 3180 C C . ALA B 1 60 ? 59.533 -19.736 -23.969 1.00 34.44 67 ALA B C 1
ATOM 3181 O O . ALA B 1 60 ? 59.609 -19.747 -25.199 1.00 36.39 67 ALA B O 1
ATOM 3188 N N . ILE B 1 61 ? 58.614 -19.045 -23.298 1.00 32.90 68 ILE B N 1
ATOM 3189 C CA . ILE B 1 61 ? 57.741 -18.110 -23.963 1.00 29.36 68 ILE B CA 1
ATOM 3190 C C . ILE B 1 61 ? 58.104 -16.737 -23.504 1.00 33.92 68 ILE B C 1
ATOM 3191 O O . ILE B 1 61 ? 58.059 -16.464 -22.316 1.00 35.93 68 ILE B O 1
ATOM 3207 N N . VAL B 1 62 ? 58.531 -15.892 -24.450 1.00 29.44 69 VAL B N 1
ATOM 3208 C CA . VAL B 1 62 ? 59.030 -14.583 -24.087 1.00 30.33 69 VAL B CA 1
ATOM 3209 C C . VAL B 1 62 ? 58.013 -13.598 -24.492 1.00 27.60 69 VAL B C 1
ATOM 3210 O O . VAL B 1 62 ? 57.681 -13.524 -25.661 1.00 26.09 69 VAL B O 1
ATOM 3223 N N . ILE B 1 63 ? 57.469 -12.865 -23.532 1.00 27.13 70 ILE B N 1
ATOM 3224 C CA . ILE B 1 63 ? 56.478 -11.856 -23.866 1.00 33.12 70 ILE B CA 1
ATOM 3225 C C . ILE B 1 63 ? 57.135 -10.489 -23.922 1.00 32.00 70 ILE B C 1
ATOM 3226 O O . ILE B 1 63 ? 57.402 -9.869 -22.887 1.00 35.02 70 ILE B O 1
ATOM 3242 N N . PHE B 1 64 ? 57.417 -10.026 -25.129 1.00 25.85 71 PHE B N 1
ATOM 3243 C CA . PHE B 1 64 ? 57.959 -8.684 -25.295 1.00 27.10 71 PHE B CA 1
ATOM 3244 C C . PHE B 1 64 ? 56.799 -7.706 -25.187 1.00 25.22 71 PHE B C 1
ATOM 3245 O O . PHE B 1 64 ? 55.868 -7.739 -25.984 1.00 28.21 71 PHE B O 1
ATOM 3262 N N . SER B 1 65 ? 56.880 -6.823 -24.207 1.00 26.65 72 SER B N 1
ATOM 3263 C CA . SER B 1 65 ? 55.892 -5.792 -23.985 1.00 25.17 72 SER B CA 1
ATOM 3264 C C . SER B 1 65 ? 56.633 -4.495 -23.855 1.00 27.40 72 SER B C 1
ATOM 3265 O O . SER B 1 65 ? 57.866 -4.493 -23.794 1.00 32.30 72 SER B O 1
ATOM 3273 N N . LYS B 1 66 ? 55.912 -3.385 -23.787 1.00 35.35 73 LYS B N 1
ATOM 3274 C CA . LYS B 1 66 ? 56.559 -2.047 -23.794 1.00 36.18 73 LYS B CA 1
ATOM 3275 C C . LYS B 1 66 ? 57.692 -1.889 -22.795 1.00 37.79 73 LYS B C 1
ATOM 3276 O O . LYS B 1 66 ? 58.725 -1.218 -23.086 1.00 38.08 73 LYS B O 1
ATOM 3295 N N . ASN B 1 67 ? 57.549 -2.484 -21.613 1.00 35.85 74 ASN B N 1
ATOM 3296 C CA . ASN B 1 67 ? 58.559 -2.240 -20.585 1.00 41.78 74 ASN B CA 1
ATOM 3297 C C . ASN B 1 67 ? 59.470 -3.455 -20.355 1.00 42.20 74 ASN B C 1
ATOM 3298 O O . ASN B 1 67 ? 60.260 -3.430 -19.428 1.00 52.11 74 ASN B O 1
ATOM 3309 N N . TYR B 1 68 ? 59.400 -4.487 -21.213 1.00 35.56 75 TYR B N 1
ATOM 3310 C CA . TYR B 1 68 ? 60.335 -5.626 -21.133 1.00 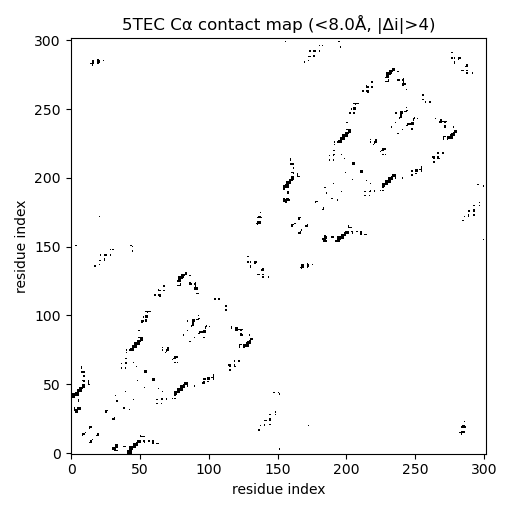36.68 75 TYR B CA 1
ATOM 3311 C C . TYR B 1 68 ? 61.778 -5.075 -21.082 1.00 47.40 75 TYR B C 1
ATOM 3312 O O . TYR B 1 68 ? 62.607 -5.526 -20.278 1.00 45.09 75 TYR B O 1
ATOM 3330 N N . ALA B 1 69 ? 62.043 -4.033 -21.866 1.00 40.67 76 ALA B N 1
ATOM 3331 C CA . ALA B 1 69 ? 63.404 -3.529 -22.053 1.00 60.18 76 ALA B CA 1
ATOM 3332 C C . ALA B 1 69 ? 63.950 -2.716 -20.884 1.00 69.34 76 ALA B C 1
ATOM 3333 O O . ALA B 1 69 ? 65.117 -2.330 -20.880 1.00 67.75 76 ALA B O 1
ATOM 3340 N N . SER B 1 70 ? 63.112 -2.457 -19.893 1.00 71.20 77 SER B N 1
ATOM 3341 C CA . SER B 1 70 ? 63.544 -1.722 -18.709 1.00 59.32 77 SER B CA 1
ATOM 3342 C C . SER B 1 70 ? 63.989 -2.658 -17.584 1.00 56.24 77 SER B C 1
ATOM 3343 O O . SER B 1 70 ? 64.522 -2.204 -16.575 1.00 57.92 77 SER B O 1
ATOM 3351 N N . SER B 1 71 ? 63.799 -3.960 -17.760 1.00 49.98 78 SER B N 1
ATOM 3352 C CA . SER B 1 71 ? 64.086 -4.904 -16.688 1.00 53.76 78 SER B CA 1
ATOM 3353 C C . SER B 1 71 ? 65.335 -5.741 -16.962 1.00 57.23 78 SER B C 1
ATOM 3354 O O . SER B 1 71 ? 65.391 -6.470 -17.949 1.00 60.64 78 SER B O 1
ATOM 3362 N N . THR B 1 72 ? 66.339 -5.630 -16.097 1.00 56.21 79 THR B N 1
ATOM 3363 C CA . THR B 1 72 ? 67.550 -6.462 -16.206 1.00 57.85 79 THR B CA 1
ATOM 3364 C C . THR B 1 72 ? 67.227 -7.904 -15.853 1.00 56.88 79 THR B C 1
ATOM 3365 O O . THR B 1 72 ? 67.871 -8.830 -16.348 1.00 63.81 79 THR B O 1
ATOM 3376 N N . TRP B 1 73 ? 66.221 -8.100 -15.004 1.00 58.45 80 TRP B N 1
ATOM 3377 C CA . TRP B 1 73 ? 65.716 -9.441 -14.749 1.00 59.34 80 TRP B CA 1
ATOM 3378 C C . TRP B 1 73 ? 65.218 -10.052 -16.062 1.00 51.28 80 TRP B C 1
ATOM 3379 O O . TRP B 1 73 ? 65.549 -11.187 -16.406 1.00 50.84 80 TRP B O 1
ATOM 3400 N N . CYS B 1 74 ? 64.406 -9.304 -16.792 1.00 48.67 81 CYS B N 1
ATOM 3401 C CA . CYS B 1 74 ? 63.883 -9.817 -18.046 1.00 58.09 81 CYS B CA 1
ATOM 3402 C C . CYS B 1 74 ? 65.023 -10.088 -19.018 1.00 52.06 81 CYS B C 1
ATOM 3403 O O . CYS B 1 74 ? 65.129 -11.177 -19.578 1.00 46.11 81 CYS B O 1
ATOM 3411 N N . LEU B 1 75 ? 65.925 -9.124 -19.137 1.00 47.29 82 LEU B N 1
ATOM 3412 C CA . LEU B 1 75 ? 66.956 -9.194 -20.153 1.00 47.65 82 LEU B CA 1
ATOM 3413 C C . LEU B 1 75 ? 67.925 -10.311 -19.862 1.00 49.56 82 LEU B C 1
ATOM 3414 O O . LEU B 1 75 ? 68.414 -10.951 -20.785 1.00 51.97 82 LEU B O 1
ATOM 3430 N N . ASN B 1 76 ? 68.200 -10.560 -18.592 1.00 52.16 83 ASN B N 1
ATOM 3431 C CA . ASN B 1 76 ? 69.090 -11.650 -18.244 1.00 54.33 83 ASN B CA 1
ATOM 3432 C C . ASN B 1 76 ? 68.411 -12.996 -18.443 1.00 52.10 83 ASN B C 1
ATOM 3433 O O . ASN B 1 76 ? 69.044 -13.971 -18.833 1.00 52.62 83 ASN B O 1
ATOM 3444 N N . GLU B 1 77 ? 67.108 -13.050 -18.203 1.00 50.94 84 GLU B N 1
ATOM 3445 C CA . GLU B 1 77 ? 66.360 -14.263 -18.512 1.00 47.64 84 GLU B CA 1
ATOM 3446 C C . GLU B 1 77 ? 66.476 -14.541 -19.999 1.00 45.40 84 GLU B C 1
ATOM 3447 O O . GLU B 1 77 ? 66.655 -15.686 -20.407 1.00 45.12 84 GLU B O 1
ATOM 3459 N N . LEU B 1 78 ? 66.394 -13.501 -20.816 1.00 44.13 85 LEU B N 1
ATOM 3460 C CA . LEU B 1 78 ? 66.451 -13.706 -22.255 1.00 42.31 85 LEU B CA 1
ATOM 3461 C C . LEU B 1 78 ? 67.812 -14.276 -22.655 1.00 48.02 85 LEU B C 1
ATOM 3462 O O . LEU B 1 78 ? 67.897 -15.154 -23.516 1.00 43.58 85 LEU B O 1
ATOM 3478 N N . VAL B 1 79 ? 68.876 -13.806 -22.010 1.00 47.49 86 VAL B N 1
ATOM 3479 C CA . VAL B 1 79 ? 70.220 -14.292 -22.336 1.00 49.99 86 VAL B CA 1
ATOM 3480 C C . VAL B 1 79 ? 70.301 -15.781 -21.968 1.00 51.63 86 VAL B C 1
ATOM 3481 O O . VAL B 1 79 ? 70.792 -16.609 -22.756 1.00 50.75 86 VAL B O 1
ATOM 3494 N N . GLU B 1 80 ? 69.772 -16.131 -20.798 1.00 50.99 87 GLU B N 1
ATOM 3495 C CA . GLU B 1 80 ? 69.811 -17.513 -20.360 1.00 51.88 87 GLU B CA 1
ATOM 3496 C C . GLU B 1 80 ? 69.015 -18.377 -21.328 1.00 57.20 87 GLU B C 1
ATOM 3497 O O . GLU B 1 80 ? 69.417 -19.500 -21.654 1.00 49.68 87 GLU B O 1
ATOM 3509 N N . ILE B 1 81 ? 67.864 -17.850 -21.753 1.00 45.88 88 ILE B N 1
ATOM 3510 C CA . ILE B 1 81 ? 67.023 -18.510 -22.734 1.00 43.23 88 ILE B CA 1
ATOM 3511 C C . ILE B 1 81 ? 67.786 -18.734 -24.035 1.00 44.06 88 ILE B C 1
ATOM 3512 O O . ILE B 1 81 ? 67.721 -19.803 -24.622 1.00 43.07 88 ILE B O 1
ATOM 3528 N N . HIS B 1 82 ? 68.488 -17.699 -24.480 1.00 44.07 89 HIS B N 1
ATOM 3529 C CA . HIS B 1 82 ? 69.300 -17.766 -25.667 1.00 44.76 89 HIS B CA 1
ATOM 3530 C C . HIS B 1 82 ? 70.330 -18.881 -25.502 1.00 47.38 89 HIS B C 1
ATOM 3531 O O . HIS B 1 82 ? 70.545 -19.692 -26.411 1.00 47.45 89 HIS B O 1
ATOM 3546 N N . LYS B 1 83 ? 70.932 -18.958 -24.314 1.00 49.80 90 LYS B N 1
ATOM 3547 C CA . LYS B 1 83 ? 71.907 -20.016 -24.044 1.00 52.69 90 LYS B CA 1
ATOM 3548 C C . LYS B 1 83 ? 71.289 -21.415 -24.101 1.00 54.00 90 LYS B C 1
ATOM 3549 O O . LYS B 1 83 ? 71.869 -22.315 -24.708 1.00 53.02 90 LYS B O 1
ATOM 3568 N N . CYS B 1 84 ? 70.092 -21.579 -23.547 1.00 54.21 91 CYS B N 1
ATOM 3569 C CA . CYS B 1 84 ? 69.426 -22.875 -23.518 1.00 55.02 91 CYS B CA 1
ATOM 3570 C C . CYS B 1 84 ? 68.950 -23.273 -24.918 1.00 60.95 91 CYS B C 1
ATOM 3571 O O . CYS B 1 84 ? 68.975 -24.443 -25.290 1.00 47.72 91 CYS B O 1
ATOM 3579 N N . TYR B 1 85 ? 68.505 -22.290 -25.693 1.00 44.97 92 TYR B N 1
ATOM 3580 C CA . TYR B 1 85 ? 68.205 -22.504 -27.110 1.00 44.28 92 TYR B CA 1
ATOM 3581 C C . TYR B 1 85 ? 69.427 -23.078 -27.831 1.00 46.03 92 TYR B C 1
ATOM 3582 O O . TYR B 1 85 ? 69.348 -24.109 -28.499 1.00 46.34 92 TYR B O 1
ATOM 3600 N N . THR B 1 86 ? 70.554 -22.395 -27.669 1.00 48.03 93 THR B N 1
ATOM 3601 C CA . THR B 1 86 ? 71.777 -22.754 -28.376 1.00 59.01 93 THR B CA 1
ATOM 3602 C C . THR B 1 86 ? 72.332 -24.102 -27.959 1.00 71.75 93 THR B C 1
ATOM 3603 O O . THR B 1 86 ? 72.648 -24.923 -28.820 1.00 54.02 93 THR B O 1
ATOM 3614 N N . ASN B 1 87 ? 72.445 -24.345 -26.656 1.00 54.18 94 ASN B N 1
ATOM 3615 C CA . ASN B 1 87 ? 73.158 -25.537 -26.205 1.00 57.13 94 ASN B CA 1
ATOM 3616 C C . ASN B 1 87 ? 72.242 -26.666 -25.843 1.00 56.23 94 ASN B C 1
ATOM 3617 O O . ASN B 1 87 ? 72.680 -27.803 -25.865 1.00 58.37 94 ASN B O 1
ATOM 3628 N N . LEU B 1 88 ? 70.982 -26.364 -25.509 1.00 53.38 95 LEU B N 1
ATOM 3629 C CA . LEU B 1 88 ? 70.082 -27.396 -24.999 1.00 52.91 95 LEU B CA 1
ATOM 3630 C C . LEU B 1 88 ? 68.866 -27.613 -25.878 1.00 51.86 95 LEU B C 1
ATOM 3631 O O . LEU B 1 88 ? 67.985 -28.398 -25.529 1.00 64.21 95 LEU B O 1
ATOM 3647 N N . ASN B 1 89 ? 68.816 -26.932 -27.017 1.00 57.72 96 ASN B N 1
ATOM 3648 C CA . ASN B 1 89 ? 67.684 -27.052 -27.923 1.00 46.10 96 ASN B CA 1
ATOM 3649 C C . ASN B 1 89 ? 66.356 -26.769 -27.226 1.00 43.87 96 ASN B C 1
ATOM 3650 O O . ASN B 1 89 ? 65.339 -27.418 -27.497 1.00 42.85 96 ASN B O 1
ATOM 3661 N N . GLN B 1 90 ? 66.360 -25.776 -26.346 1.00 43.38 97 GLN B N 1
ATOM 3662 C CA . GLN B 1 90 ? 65.122 -25.261 -25.820 1.00 41.28 97 GLN B CA 1
ATOM 3663 C C . GLN B 1 90 ? 64.370 -24.678 -27.006 1.00 38.93 97 GLN B C 1
ATOM 3664 O O . GLN B 1 90 ? 64.965 -24.031 -27.875 1.00 38.87 97 GLN B O 1
ATOM 3678 N N . MET B 1 91 ? 63.071 -24.938 -27.079 1.00 37.37 98 MET B N 1
ATOM 3679 C CA . MET B 1 91 ? 62.211 -24.270 -28.071 1.00 35.31 98 MET B CA 1
ATOM 3680 C C . MET B 1 91 ? 61.822 -22.881 -27.561 1.00 35.41 98 MET B C 1
ATOM 3681 O O . MET B 1 91 ? 61.528 -22.743 -26.382 1.00 39.71 98 MET B O 1
ATOM 3695 N N . VAL B 1 92 ? 61.833 -21.861 -28.410 1.00 32.90 99 VAL B N 1
ATOM 3696 C CA . VAL B 1 92 ? 61.574 -20.505 -27.951 1.00 37.43 99 VAL B CA 1
ATOM 3697 C C . VAL B 1 92 ? 60.494 -19.847 -28.765 1.00 34.30 99 VAL B C 1
ATOM 3698 O O . VAL B 1 92 ? 60.581 -19.813 -29.967 1.00 35.28 99 VAL B O 1
ATOM 3711 N N . ILE B 1 93 ? 59.490 -19.304 -28.095 1.00 31.41 100 ILE B N 1
ATOM 3712 C CA . ILE B 1 93 ? 58.349 -18.683 -28.754 1.00 27.61 100 ILE B CA 1
ATOM 3713 C C . ILE B 1 93 ? 58.209 -17.268 -28.256 1.00 27.09 100 ILE B C 1
ATOM 3714 O O . ILE B 1 93 ? 57.817 -17.056 -27.090 1.00 27.79 100 ILE B O 1
ATOM 3730 N N . PRO B 1 94 ? 58.539 -16.287 -29.109 1.00 26.92 101 PRO B N 1
ATOM 3731 C CA . PRO B 1 94 ? 58.318 -14.889 -28.744 1.00 26.57 101 PRO B CA 1
ATOM 3732 C C . PRO B 1 94 ? 56.887 -14.438 -28.979 1.00 27.47 101 PRO B C 1
ATOM 3733 O O . PRO B 1 94 ? 56.224 -14.886 -29.913 1.00 28.44 101 PRO B O 1
ATOM 3744 N N . ILE B 1 95 ? 56.434 -13.556 -28.100 1.00 25.21 102 ILE B N 1
ATOM 3745 C CA . ILE B 1 95 ? 55.150 -12.884 -28.231 1.00 28.85 102 ILE B CA 1
ATOM 3746 C C . ILE B 1 95 ? 55.407 -11.398 -28.261 1.00 25.87 102 ILE B C 1
ATOM 3747 O O . ILE B 1 95 ? 56.103 -10.844 -27.410 1.00 29.18 102 ILE B O 1
ATOM 3763 N N . PHE B 1 96 ? 54.804 -10.726 -29.216 1.00 24.32 103 PHE B N 1
ATOM 3764 C CA . PHE B 1 96 ? 54.939 -9.278 -29.293 1.00 25.22 103 PHE B CA 1
ATOM 3765 C C . PHE B 1 96 ? 53.583 -8.690 -28.891 1.00 25.12 103 PHE B C 1
ATOM 3766 O O . PHE B 1 96 ? 52.570 -8.877 -29.556 1.00 23.94 103 PHE B O 1
ATOM 3783 N N . PHE B 1 97 ? 53.604 -8.030 -27.738 1.00 24.95 104 PHE B N 1
ATOM 3784 C CA . PHE B 1 97 ? 52.430 -7.529 -27.074 1.00 24.97 104 PHE B CA 1
ATOM 3785 C C . PHE B 1 97 ? 52.523 -6.014 -27.061 1.00 27.29 104 PHE B C 1
ATOM 3786 O O . PHE B 1 97 ? 53.073 -5.420 -26.134 1.00 26.83 104 PHE B O 1
ATOM 3803 N N . HIS B 1 98 ? 51.975 -5.395 -28.097 1.00 27.72 105 HIS B N 1
ATOM 3804 C CA . HIS B 1 98 ? 52.035 -3.933 -28.263 1.00 26.74 105 HIS B CA 1
ATOM 3805 C C . HIS B 1 98 ? 53.437 -3.372 -28.318 1.00 32.32 105 HIS B C 1
ATOM 3806 O O . HIS B 1 98 ? 53.664 -2.267 -27.839 1.00 29.70 105 HIS B O 1
ATOM 3821 N N . VAL B 1 99 ? 54.361 -4.143 -28.881 1.00 27.45 106 VAL B N 1
ATOM 3822 C CA . VAL B 1 99 ? 55.644 -3.613 -29.313 1.00 33.87 106 VAL B CA 1
ATOM 3823 C C . VAL B 1 99 ? 55.849 -4.078 -30.749 1.00 37.44 106 VAL B C 1
ATOM 3824 O O . VAL B 1 99 ? 55.379 -5.173 -31.150 1.00 31.65 106 VAL B O 1
ATOM 3837 N N . ASP B 1 100 ? 56.548 -3.250 -31.517 1.00 40.89 107 ASP B N 1
ATOM 3838 C CA . ASP B 1 100 ? 56.889 -3.571 -32.897 1.00 37.28 107 ASP B CA 1
ATOM 3839 C C . ASP B 1 100 ? 58.054 -4.563 -32.903 1.00 33.38 107 ASP B C 1
ATOM 3840 O O . ASP B 1 100 ? 59.141 -4.251 -32.403 1.00 38.43 107 ASP B O 1
ATOM 3849 N N . ALA B 1 101 ? 57.835 -5.743 -33.478 1.00 29.47 108 ALA B N 1
ATOM 3850 C CA . ALA B 1 101 ? 58.871 -6.797 -33.530 1.00 29.76 108 ALA B CA 1
ATOM 3851 C C . ALA B 1 101 ? 60.213 -6.367 -34.167 1.00 31.77 108 ALA B C 1
ATOM 3852 O O . ALA B 1 101 ? 61.270 -6.827 -33.765 1.00 32.53 108 ALA B O 1
ATOM 3859 N N . SER B 1 102 ? 60.195 -5.489 -35.162 1.00 33.91 109 SER B N 1
ATOM 3860 C CA . SER B 1 102 ? 61.467 -5.042 -35.747 1.00 36.43 109 SER B CA 1
ATOM 3861 C C . SER B 1 102 ? 62.246 -4.180 -34.786 1.00 42.20 109 SER B C 1
ATOM 3862 O O . SER B 1 102 ? 63.482 -4.216 -34.774 1.00 45.02 109 SER B O 1
ATOM 3870 N N . GLU B 1 103 ? 61.517 -3.385 -34.006 1.00 35.71 110 GLU B N 1
ATOM 3871 C CA . GLU B 1 103 ? 62.136 -2.541 -32.979 1.00 38.56 110 GLU B CA 1
ATOM 3872 C C . GLU B 1 103 ? 62.794 -3.411 -31.912 1.00 36.78 110 GLU B C 1
ATOM 3873 O O . GLU B 1 103 ? 63.838 -3.062 -31.381 1.00 38.67 110 GLU B O 1
ATOM 3885 N N . VAL B 1 104 ? 62.167 -4.524 -31.570 1.00 34.79 111 VAL B N 1
ATOM 3886 C CA . VAL B 1 104 ? 62.783 -5.460 -30.650 1.00 34.84 111 VAL B CA 1
ATOM 3887 C C . VAL B 1 104 ? 64.037 -6.045 -31.301 1.00 36.35 111 VAL B C 1
ATOM 3888 O O . VAL B 1 104 ? 65.120 -6.044 -30.703 1.00 40.18 111 VAL B O 1
ATOM 3901 N N . LYS B 1 105 ? 63.879 -6.527 -32.535 1.00 35.96 112 LYS B N 1
ATOM 3902 C CA . LYS B 1 105 ? 64.973 -7.148 -33.305 1.00 37.54 112 LYS B CA 1
ATOM 3903 C C . LYS B 1 105 ? 66.170 -6.234 -33.447 1.00 40.34 112 LYS B C 1
ATOM 3904 O O . LYS B 1 105 ? 67.304 -6.678 -33.302 1.00 42.09 112 LYS B O 1
ATOM 3923 N N . LYS B 1 106 ? 65.922 -4.960 -33.733 1.00 41.04 113 LYS B N 1
ATOM 3924 C CA . LYS B 1 106 ? 66.987 -3.991 -34.017 1.00 45.35 113 LYS B CA 1
ATOM 3925 C C . LYS B 1 106 ? 67.293 -2.970 -32.904 1.00 56.29 113 LYS B C 1
ATOM 3926 O O . LYS B 1 106 ? 68.194 -2.136 -33.046 1.00 51.33 113 LYS B O 1
ATOM 3945 N N . GLN B 1 107 ? 66.543 -3.020 -31.813 1.00 55.64 114 GLN B N 1
ATOM 3946 C CA . GLN B 1 107 ? 66.654 -2.024 -30.748 1.00 67.44 114 GLN B CA 1
ATOM 3947 C C . GLN B 1 107 ? 66.552 -0.607 -31.317 1.00 54.42 114 GLN B C 1
ATOM 3948 O O . GLN B 1 107 ? 67.417 0.239 -31.094 1.00 54.24 114 GLN B O 1
ATOM 3962 N N . THR B 1 108 ? 65.471 -0.371 -32.052 1.00 44.67 115 THR B N 1
ATOM 3963 C CA . THR B 1 108 ? 65.183 0.938 -32.625 1.00 48.92 115 THR B CA 1
ATOM 3964 C C . THR B 1 108 ? 63.872 1.483 -32.080 1.00 49.91 115 THR B C 1
ATOM 3965 O O . THR B 1 108 ? 63.174 0.802 -31.327 1.00 51.03 115 THR B O 1
ATOM 3976 N N . GLY B 1 109 ? 63.538 2.713 -32.454 1.00 60.62 116 GLY B N 1
ATOM 3977 C CA . GLY B 1 109 ? 62.252 3.283 -32.094 1.00 61.13 116 GLY B CA 1
ATOM 3978 C C . GLY B 1 109 ? 62.065 3.326 -30.597 1.00 61.72 116 GLY B C 1
ATOM 3979 O O . GLY B 1 109 ? 63.043 3.353 -29.853 1.00 63.25 116 GLY B O 1
ATOM 3983 N N . GLU B 1 110 ? 60.806 3.322 -30.157 1.00 60.84 117 GLU B N 1
ATOM 3984 C CA . GLU B 1 110 ? 60.482 3.406 -28.738 1.00 62.03 117 GLU B CA 1
ATOM 3985 C C . GLU B 1 110 ? 61.098 2.270 -27.925 1.00 59.35 117 GLU B C 1
ATOM 3986 O O . GLU B 1 110 ? 61.600 2.496 -26.820 1.00 61.62 117 GLU B O 1
ATOM 3998 N N . PHE B 1 111 ? 61.054 1.048 -28.445 1.00 54.88 118 PHE B N 1
ATOM 3999 C CA . PHE B 1 111 ? 61.610 -0.070 -27.698 1.00 52.79 118 PHE B CA 1
ATOM 4000 C C . PHE B 1 111 ? 63.106 0.181 -27.525 1.00 55.10 118 PHE B C 1
ATOM 4001 O O . PHE B 1 111 ? 63.665 -0.024 -26.453 1.00 56.24 118 PHE B O 1
ATOM 4018 N N . GLY B 1 112 ? 63.732 0.666 -28.588 1.00 56.23 119 GLY B N 1
ATOM 4019 C CA . GLY B 1 112 ? 65.152 0.948 -28.576 1.00 58.85 119 GLY B CA 1
ATOM 4020 C C . GLY B 1 112 ? 65.512 1.963 -27.511 1.00 63.11 119 GLY B C 1
ATOM 4021 O O . GLY B 1 112 ? 66.508 1.785 -26.813 1.00 64.40 119 GLY B O 1
ATOM 4025 N N . LYS B 1 113 ? 64.693 3.007 -27.373 1.00 65.53 120 LYS B N 1
ATOM 4026 C CA . LYS B 1 113 ? 64.985 4.085 -26.434 1.00 70.16 120 LYS B CA 1
ATOM 4027 C C . LYS B 1 113 ? 64.947 3.578 -25.012 1.00 69.78 120 LYS B C 1
ATOM 4028 O O . LYS B 1 113 ? 65.839 3.871 -24.232 1.00 72.39 120 LYS B O 1
ATOM 4047 N N . VAL B 1 114 ? 63.925 2.804 -24.678 1.00 66.82 121 VAL B N 1
ATOM 4048 C CA . VAL B 1 114 ? 63.860 2.187 -23.366 1.00 66.61 121 VAL B CA 1
ATOM 4049 C C . VAL B 1 114 ? 65.107 1.352 -23.119 1.00 65.58 121 VAL B C 1
ATOM 4050 O O . VAL B 1 114 ? 65.719 1.420 -22.045 1.00 67.84 121 VAL B O 1
ATOM 4063 N N . PHE B 1 115 ? 65.472 0.562 -24.118 1.00 62.48 122 PHE B N 1
ATOM 4064 C CA . PHE B 1 115 ? 66.635 -0.283 -24.016 1.00 61.76 122 PHE B CA 1
ATOM 4065 C C . PHE B 1 115 ? 67.911 0.527 -23.738 1.00 65.74 122 PHE B C 1
ATOM 4066 O O . PHE B 1 115 ? 68.681 0.174 -22.848 1.00 66.94 122 PHE B O 1
ATOM 4083 N N . GLU B 1 116 ? 68.117 1.608 -24.487 1.00 68.09 123 GLU B N 1
ATOM 4084 C CA . GLU B 1 116 ? 69.343 2.386 -24.374 1.00 72.10 123 GLU B CA 1
ATOM 4085 C C . GLU B 1 116 ? 69.469 2.919 -22.962 1.00 75.08 123 GLU B C 1
ATOM 4086 O O . GLU B 1 116 ? 70.546 2.922 -22.400 1.00 77.18 123 GLU B O 1
ATOM 4098 N N . GLU B 1 117 ? 68.350 3.332 -22.384 1.00 75.46 124 GLU B N 1
ATOM 4099 C CA . GLU B 1 117 ? 68.329 3.843 -21.020 1.00 78.59 124 GLU B CA 1
ATOM 4100 C C . GLU B 1 117 ? 68.858 2.805 -20.042 1.00 77.56 124 GLU B C 1
ATOM 4101 O O . GLU B 1 117 ? 69.723 3.084 -19.217 1.00 80.45 124 GLU B O 1
ATOM 4113 N N . THR B 1 118 ? 68.321 1.604 -20.162 1.00 73.67 125 THR B N 1
ATOM 4114 C CA . THR B 1 118 ? 68.705 0.466 -19.346 1.00 72.64 125 THR B CA 1
ATOM 4115 C C . THR B 1 118 ? 70.204 0.163 -19.449 1.00 73.60 125 THR B C 1
ATOM 4116 O O . THR B 1 118 ? 70.833 -0.248 -18.473 1.00 75.10 125 THR B O 1
ATOM 4127 N N . CYS B 1 119 ? 70.772 0.374 -20.636 1.00 73.16 126 CYS B N 1
ATOM 4128 C CA . CYS B 1 119 ? 72.159 0.001 -20.902 1.00 74.17 126 CYS B CA 1
ATOM 4129 C C . CYS B 1 119 ? 73.184 0.906 -20.200 1.00 80.11 126 CYS B C 1
ATOM 4130 O O . CYS B 1 119 ? 74.364 0.557 -20.115 1.00 99.68 126 CYS B O 1
ATOM 4138 N N . LYS B 1 120 ? 72.738 2.066 -19.721 1.00 86.11 127 LYS B N 1
ATOM 4139 C CA . LYS B 1 120 ? 73.620 3.027 -19.058 1.00 94.81 127 LYS B CA 1
ATOM 4140 C C . LYS B 1 120 ? 74.228 2.411 -17.803 1.00 104.07 127 LYS B C 1
ATOM 4141 O O . LYS B 1 120 ? 73.594 1.578 -17.147 1.00 107.85 127 LYS B O 1
ATOM 4160 N N . GLU B 1 124 ? 77.698 -3.351 -17.981 1.00 83.13 131 GLU B N 1
ATOM 4161 C CA . GLU B 1 124 ? 78.321 -3.055 -19.271 1.00 83.44 131 GLU B CA 1
ATOM 4162 C C . GLU B 1 124 ? 79.630 -3.823 -19.348 1.00 85.76 131 GLU B C 1
ATOM 4163 O O . GLU B 1 124 ? 80.191 -4.114 -18.298 1.00 96.53 131 GLU B O 1
ATOM 4174 N N . ASP B 1 125 ? 80.135 -4.183 -20.535 1.00 85.65 132 ASP B N 1
ATOM 4175 C CA . ASP B 1 125 ? 79.364 -4.392 -21.756 1.00 82.28 132 ASP B CA 1
ATOM 4176 C C . ASP B 1 125 ? 78.799 -5.800 -21.765 1.00 94.39 132 ASP B C 1
ATOM 4177 O O . ASP B 1 125 ? 79.111 -6.597 -22.666 1.00 78.64 132 ASP B O 1
ATOM 4186 N N . GLU B 1 126 ? 77.944 -6.060 -20.767 1.00 113.23 133 GLU B N 1
ATOM 4187 C CA . GLU B 1 126 ? 77.114 -7.274 -20.605 1.00 108.97 133 GLU B CA 1
ATOM 4188 C C . GLU B 1 126 ? 75.982 -7.165 -21.628 1.00 123.57 133 GLU B C 1
ATOM 4189 O O . GLU B 1 126 ? 75.058 -7.967 -21.700 1.00 138.76 133 GLU B O 1
ATOM 4201 N N . LYS B 1 127 ? 76.122 -6.088 -22.378 1.00 121.09 134 LYS B N 1
ATOM 4202 C CA . LYS B 1 127 ? 75.141 -5.314 -23.072 1.00 80.25 134 LYS B CA 1
ATOM 4203 C C . LYS B 1 127 ? 74.975 -5.788 -24.503 1.00 64.91 134 LYS B C 1
ATOM 4204 O O . LYS B 1 127 ? 73.899 -5.749 -25.083 1.00 66.42 134 LYS B O 1
ATOM 4223 N N . GLN B 1 128 ? 76.095 -6.161 -25.090 1.00 67.74 135 GLN B N 1
ATOM 4224 C CA . GLN B 1 128 ? 76.100 -6.781 -26.397 1.00 66.94 135 GLN B CA 1
ATOM 4225 C C . GLN B 1 128 ? 75.343 -8.112 -26.270 1.00 66.12 135 GLN B C 1
ATOM 4226 O O . GLN B 1 128 ? 74.640 -8.527 -27.189 1.00 73.33 135 GLN B O 1
ATOM 4240 N N . SER B 1 129 ? 75.503 -8.781 -25.132 1.00 64.33 136 SER B N 1
ATOM 4241 C CA . SER B 1 129 ? 74.881 -10.074 -24.924 1.00 62.08 136 SER B CA 1
ATOM 4242 C C . SER B 1 129 ? 73.356 -9.928 -24.958 1.00 65.86 136 SER B C 1
ATOM 4243 O O . SER B 1 129 ? 72.650 -10.810 -25.459 1.00 55.53 136 SER B O 1
ATOM 4251 N N . TRP B 1 130 ? 72.856 -8.819 -24.416 1.00 57.13 137 TRP B N 1
ATOM 4252 C CA . TRP B 1 130 ? 71.444 -8.482 -24.525 1.00 53.55 137 TRP B CA 1
ATOM 4253 C C . TRP B 1 130 ? 71.027 -8.235 -25.967 1.00 52.19 137 TRP B C 1
ATOM 4254 O O . TRP B 1 130 ? 69.995 -8.733 -26.414 1.00 49.35 137 TRP B O 1
ATOM 4275 N N . LYS B 1 131 ? 71.823 -7.456 -26.689 1.00 54.51 138 LYS B N 1
ATOM 4276 C CA . LYS B 1 131 ? 71.475 -7.116 -28.052 1.00 53.73 138 LYS B CA 1
ATOM 4277 C C . LYS B 1 131 ? 71.338 -8.367 -28.908 1.00 52.68 138 LYS B C 1
ATOM 4278 O O . LYS B 1 131 ? 70.433 -8.457 -29.739 1.00 50.53 138 LYS B O 1
ATOM 4297 N N . GLN B 1 132 ? 72.210 -9.338 -28.674 1.00 54.43 139 GLN B N 1
ATOM 4298 C CA . GLN B 1 132 ? 72.214 -10.576 -29.432 1.00 54.07 139 GLN B CA 1
ATOM 4299 C C . GLN B 1 132 ? 71.031 -11.462 -29.099 1.00 50.86 139 GLN B C 1
ATOM 4300 O O . GLN B 1 132 ? 70.405 -12.031 -29.990 1.00 49.38 139 GLN B O 1
ATOM 4314 N N . ALA B 1 133 ? 70.707 -11.588 -27.821 1.00 50.02 140 ALA B N 1
ATOM 4315 C CA . ALA B 1 133 ? 69.572 -12.409 -27.452 1.00 47.28 140 ALA B CA 1
ATOM 4316 C C . ALA B 1 133 ? 68.300 -11.820 -28.036 1.00 44.45 140 ALA B C 1
ATOM 4317 O O . ALA B 1 133 ? 67.497 -12.516 -28.636 1.00 42.69 140 ALA B O 1
ATOM 4324 N N . LEU B 1 134 ? 68.149 -10.513 -27.887 1.00 45.68 141 LEU B N 1
ATOM 4325 C CA . LEU B 1 134 ? 67.033 -9.796 -28.483 1.00 42.24 141 LEU B CA 1
ATOM 4326 C C . LEU B 1 134 ? 67.018 -9.994 -29.988 1.00 42.35 141 LEU B C 1
ATOM 4327 O O . LEU B 1 134 ? 65.968 -10.255 -30.561 1.00 40.32 141 LEU B O 1
ATOM 4343 N N . ALA B 1 135 ? 68.181 -9.865 -30.629 1.00 44.98 142 ALA B N 1
ATOM 4344 C CA . ALA B 1 135 ? 68.234 -9.989 -32.069 1.00 45.55 142 ALA B CA 1
ATOM 4345 C C . ALA B 1 135 ? 67.837 -11.390 -32.498 1.00 44.52 142 ALA B C 1
ATOM 4346 O O . ALA B 1 135 ? 67.021 -11.561 -33.403 1.00 43.27 142 ALA B O 1
ATOM 4353 N N . ALA B 1 136 ? 68.348 -12.388 -31.795 1.00 45.18 143 ALA B N 1
ATOM 4354 C CA . ALA B 1 136 ? 68.081 -13.774 -32.160 1.00 44.75 143 ALA B CA 1
ATOM 4355 C C . ALA B 1 136 ? 66.633 -14.168 -31.857 1.00 41.71 143 ALA B C 1
ATOM 4356 O O . ALA B 1 136 ? 65.963 -14.779 -32.690 1.00 40.87 143 ALA B O 1
ATOM 4363 N N . VAL B 1 137 ? 66.125 -13.795 -30.692 1.00 40.30 144 VAL B N 1
ATOM 4364 C CA . VAL B 1 137 ? 64.771 -14.217 -30.313 1.00 37.74 144 VAL B CA 1
ATOM 4365 C C . VAL B 1 137 ? 63.668 -13.490 -31.094 1.00 35.98 144 VAL B C 1
ATOM 4366 O O . VAL B 1 137 ? 62.604 -14.049 -31.345 1.00 34.41 144 VAL B O 1
ATOM 4379 N N . ALA B 1 138 ? 63.899 -12.254 -31.496 1.00 36.51 145 ALA B N 1
ATOM 4380 C CA . ALA B 1 138 ? 62.814 -11.514 -32.122 1.00 35.08 145 ALA B CA 1
ATOM 4381 C C . ALA B 1 138 ? 62.469 -12.118 -33.480 1.00 42.56 145 ALA B C 1
ATOM 4382 O O . ALA B 1 138 ? 61.329 -12.023 -33.900 1.00 36.16 145 ALA B O 1
ATOM 4389 N N . VAL B 1 139 ? 63.402 -12.805 -34.144 1.00 41.97 146 VAL B N 1
ATOM 4390 C CA . VAL B 1 139 ? 63.058 -13.387 -35.453 1.00 37.42 146 VAL B CA 1
ATOM 4391 C C . VAL B 1 139 ? 62.520 -14.818 -35.397 1.00 45.40 146 VAL B C 1
ATOM 4392 O O . VAL B 1 139 ? 62.216 -15.413 -36.446 1.00 54.27 146 VAL B O 1
ATOM 4405 N N . MET B 1 140 ? 62.375 -15.365 -34.192 1.00 36.90 147 MET B N 1
ATOM 4406 C CA . MET B 1 140 ? 61.874 -16.725 -34.042 1.00 35.46 147 MET B CA 1
ATOM 4407 C C . MET B 1 140 ? 60.373 -16.751 -34.209 1.00 33.43 147 MET B C 1
ATOM 4408 O O . MET B 1 140 ? 59.690 -15.833 -33.816 1.00 31.97 147 MET B O 1
ATOM 4422 N N . ALA B 1 141 ? 59.867 -17.851 -34.748 1.00 39.77 148 ALA B N 1
ATOM 4423 C CA . ALA B 1 141 ? 58.457 -17.998 -35.030 1.00 45.13 148 ALA B CA 1
ATOM 4424 C C . ALA B 1 141 ? 57.648 -17.803 -33.773 1.00 44.52 148 ALA B C 1
ATOM 4425 O O . ALA B 1 141 ? 57.805 -18.536 -32.811 1.00 50.06 148 ALA B O 1
ATOM 4432 N N . GLY B 1 142 ? 56.712 -16.879 -33.803 1.00 38.82 149 GLY B N 1
ATOM 4433 C CA . GLY B 1 142 ? 55.944 -16.603 -32.613 1.00 36.87 149 GLY B CA 1
ATOM 4434 C C . GLY B 1 142 ? 54.623 -15.963 -32.926 1.00 28.84 149 GLY B C 1
ATOM 4435 O O . GLY B 1 142 ? 53.996 -16.266 -33.950 1.00 27.81 149 GLY B O 1
ATOM 4439 N N . TYR B 1 143 ? 54.192 -15.118 -32.009 1.00 25.54 150 TYR B N 1
ATOM 4440 C CA . TYR B 1 143 ? 52.860 -14.612 -31.984 1.00 24.59 150 TYR B CA 1
ATOM 4441 C C . TYR B 1 143 ? 52.895 -13.093 -31.778 1.00 26.06 150 TYR B C 1
ATOM 4442 O O . TYR B 1 143 ? 53.133 -12.601 -30.663 1.00 28.20 150 TYR B O 1
ATOM 4460 N N . ASP B 1 144 ? 52.685 -12.374 -32.868 1.00 24.74 151 ASP B N 1
ATOM 4461 C CA . ASP B 1 144 ? 52.592 -10.932 -32.869 1.00 30.12 151 ASP B CA 1
ATOM 4462 C C . ASP B 1 144 ? 51.089 -10.605 -32.814 1.00 24.55 151 ASP B C 1
ATOM 4463 O O . ASP B 1 144 ? 50.325 -10.940 -33.712 1.00 24.48 151 ASP B O 1
ATOM 4472 N N . LEU B 1 145 ? 50.663 -10.003 -31.706 1.00 23.60 152 LEU B N 1
ATOM 4473 C CA . LEU B 1 145 ? 49.249 -9.767 -31.452 1.00 23.18 152 LEU B CA 1
ATOM 4474 C C . LEU B 1 145 ? 48.628 -8.885 -32.539 1.00 26.07 152 LEU B C 1
ATOM 4475 O O . LEU B 1 145 ? 47.437 -8.983 -32.838 1.00 24.05 152 LEU B O 1
ATOM 4491 N N . ARG B 1 146 ? 49.443 -8.052 -33.184 1.00 25.24 153 ARG B N 1
ATOM 4492 C CA . ARG B 1 146 ? 48.889 -7.178 -34.180 1.00 25.99 153 ARG B CA 1
ATOM 4493 C C . ARG B 1 146 ? 48.459 -8.028 -35.405 1.00 35.58 153 ARG B C 1
ATOM 4494 O O . ARG B 1 146 ? 47.724 -7.555 -36.250 1.00 27.54 153 ARG B O 1
ATOM 4515 N N . LYS B 1 147 ? 48.908 -9.274 -35.492 1.00 26.09 154 LYS B N 1
ATOM 4516 C CA . LYS B 1 147 ? 48.525 -10.123 -36.638 1.00 26.88 154 LYS B CA 1
ATOM 4517 C C . LYS B 1 147 ? 47.346 -11.085 -36.352 1.00 26.36 154 LYS B C 1
ATOM 4518 O O . LYS B 1 147 ? 46.852 -11.718 -37.272 1.00 27.28 154 LYS B O 1
ATOM 4537 N N . TRP B 1 148 ? 46.837 -11.056 -35.128 1.00 25.26 155 TRP B N 1
ATOM 4538 C CA . TRP B 1 148 ? 45.744 -11.902 -34.689 1.00 24.96 155 TRP B CA 1
ATOM 4539 C C . TRP B 1 148 ? 44.517 -11.036 -34.439 1.00 26.52 155 TRP B C 1
ATOM 4540 O O . TRP B 1 148 ? 44.651 -9.867 -34.149 1.00 25.14 155 TRP B O 1
ATOM 4561 N N . PRO B 1 149 ? 43.314 -11.609 -34.584 1.00 25.70 156 PRO B N 1
ATOM 4562 C CA . PRO B 1 149 ? 42.095 -10.825 -34.391 1.00 26.27 156 PRO B CA 1
ATOM 4563 C C . PRO B 1 149 ? 41.774 -10.524 -32.926 1.00 25.41 156 PRO B C 1
ATOM 4564 O O . PRO B 1 149 ? 41.158 -9.489 -32.655 1.00 25.87 156 PRO B O 1
ATOM 4575 N N . SER B 1 150 ? 42.247 -11.354 -31.990 1.00 24.44 157 SER B N 1
ATOM 4576 C CA . SER B 1 150 ? 42.143 -11.026 -30.580 1.00 23.84 157 SER B CA 1
ATOM 4577 C C . SER B 1 150 ? 43.158 -11.752 -29.756 1.00 22.97 157 SER B C 1
ATOM 4578 O O . SER B 1 150 ? 43.778 -12.721 -30.202 1.00 24.55 157 SER B O 1
ATOM 4586 N N . GLU B 1 151 ? 43.307 -11.298 -28.526 1.00 24.59 158 GLU B N 1
ATOM 4587 C CA . GLU B 1 151 ? 44.157 -11.987 -27.605 1.00 23.91 158 GLU B CA 1
ATOM 4588 C C . GLU B 1 151 ? 43.682 -13.418 -27.408 1.00 22.41 158 GLU B C 1
ATOM 4589 O O . GLU B 1 151 ? 44.486 -14.345 -27.354 1.00 22.72 158 GLU B O 1
ATOM 4601 N N . ALA B 1 152 ? 42.376 -13.609 -27.309 1.00 23.03 159 ALA B N 1
ATOM 4602 C CA . ALA B 1 152 ? 41.853 -14.924 -27.007 1.00 23.66 159 ALA B CA 1
ATOM 4603 C C . ALA B 1 152 ? 42.165 -15.901 -28.133 1.00 26.41 159 ALA B C 1
ATOM 4604 O O . ALA B 1 152 ? 42.538 -17.036 -27.877 1.00 24.30 159 ALA B O 1
ATOM 4611 N N . ALA B 1 153 ? 42.049 -15.453 -29.377 1.00 24.08 160 ALA B N 1
ATOM 4612 C CA . ALA B 1 153 ? 42.327 -16.330 -30.493 1.00 24.66 160 ALA B CA 1
ATOM 4613 C C . ALA B 1 153 ? 43.835 -16.646 -30.542 1.00 24.12 160 ALA B C 1
ATOM 4614 O O . ALA B 1 153 ? 44.250 -17.791 -30.724 1.00 24.68 160 ALA B O 1
ATOM 4621 N N . MET B 1 154 ? 44.658 -15.633 -30.321 1.00 23.29 161 MET B N 1
ATOM 4622 C CA . MET B 1 154 ? 46.087 -15.844 -30.399 1.00 25.14 161 MET B CA 1
ATOM 4623 C C . MET B 1 154 ? 46.553 -16.854 -29.327 1.00 26.53 161 MET B C 1
ATOM 4624 O O . MET B 1 154 ? 47.302 -17.789 -29.628 1.00 23.72 161 MET B O 1
ATOM 4638 N N . ILE B 1 155 ? 46.052 -16.668 -28.098 1.00 24.94 162 ILE B N 1
ATOM 4639 C CA . ILE B 1 155 ? 46.408 -17.491 -26.966 1.00 23.31 162 ILE B CA 1
ATOM 4640 C C . ILE B 1 155 ? 45.909 -18.908 -27.188 1.00 25.03 162 ILE B C 1
ATOM 4641 O O . ILE B 1 155 ? 46.598 -19.891 -26.885 1.00 25.09 162 ILE B O 1
ATOM 4657 N N . GLU B 1 156 ? 44.741 -19.049 -27.778 1.00 30.37 163 GLU B N 1
ATOM 4658 C CA . GLU B 1 156 ? 44.254 -20.400 -28.018 1.00 26.11 163 GLU B CA 1
ATOM 4659 C C . GLU B 1 156 ? 45.202 -21.170 -29.002 1.00 28.44 163 GLU B C 1
ATOM 4660 O O . GLU B 1 156 ? 45.572 -22.338 -28.792 1.00 27.83 163 GLU B O 1
ATOM 4672 N N . GLU B 1 157 ? 45.611 -20.505 -30.072 1.00 26.18 164 GLU B N 1
ATOM 4673 C CA . GLU B 1 157 ? 46.479 -21.161 -31.039 1.00 26.97 164 GLU B CA 1
ATOM 4674 C C . GLU B 1 157 ? 47.839 -21.489 -30.431 1.00 27.00 164 GLU B C 1
ATOM 4675 O O . GLU B 1 157 ? 48.391 -22.554 -30.685 1.00 28.25 164 GLU B O 1
ATOM 4687 N N . LEU B 1 158 ? 48.373 -20.563 -29.644 1.00 26.01 165 LEU B N 1
ATOM 4688 C CA . LEU B 1 158 ? 49.653 -20.747 -28.973 1.00 28.45 165 LEU B CA 1
ATOM 4689 C C . LEU B 1 158 ? 49.611 -21.973 -28.040 1.00 29.71 165 LEU B C 1
ATOM 4690 O O . LEU B 1 158 ? 50.531 -22.805 -28.015 1.00 30.12 165 LEU B O 1
ATOM 4706 N N . ALA B 1 159 ? 48.509 -22.130 -27.321 1.00 27.40 166 ALA B N 1
ATOM 4707 C CA . ALA B 1 159 ? 48.392 -23.259 -26.418 1.00 28.70 166 ALA B CA 1
ATOM 4708 C C . ALA B 1 159 ? 48.416 -24.567 -27.211 1.00 30.75 166 ALA B C 1
ATOM 4709 O O . ALA B 1 159 ? 48.975 -25.551 -26.753 1.00 31.88 166 ALA B O 1
ATOM 4716 N N . GLU B 1 160 ? 47.805 -24.583 -28.389 1.00 32.32 167 GLU B N 1
ATOM 4717 C CA . GLU B 1 160 ? 47.788 -25.804 -29.190 1.00 36.65 167 GLU B CA 1
ATOM 4718 C C . GLU B 1 160 ? 49.151 -26.061 -29.805 1.00 35.58 167 GLU B C 1
ATOM 4719 O O . GLU B 1 160 ? 49.557 -27.209 -29.992 1.00 34.74 167 GLU B O 1
ATOM 4731 N N . ASP B 1 161 ? 49.853 -24.973 -30.089 1.00 31.76 168 ASP B N 1
ATOM 4732 C CA . ASP B 1 161 ? 51.217 -25.037 -30.569 1.00 35.35 168 ASP B CA 1
ATOM 4733 C C . ASP B 1 161 ? 52.102 -25.665 -29.483 1.00 32.95 168 ASP B C 1
ATOM 4734 O O . ASP B 1 161 ? 52.812 -26.650 -29.717 1.00 34.83 168 ASP B O 1
ATOM 4743 N N . VAL B 1 162 ? 52.048 -25.097 -28.292 1.00 32.23 169 VAL B N 1
ATOM 4744 C CA . VAL B 1 162 ? 52.838 -25.603 -27.162 1.00 33.14 169 VAL B CA 1
ATOM 4745 C C . VAL B 1 162 ? 52.512 -27.046 -26.912 1.00 43.22 169 VAL B C 1
ATOM 4746 O O . VAL B 1 162 ? 53.397 -27.892 -26.791 1.00 46.20 169 VAL B O 1
ATOM 4759 N N . LEU B 1 163 ? 51.219 -27.334 -26.894 1.00 39.19 170 LEU B N 1
ATOM 4760 C CA . LEU B 1 163 ? 50.773 -28.699 -26.698 1.00 46.63 170 LEU B CA 1
ATOM 4761 C C . LEU B 1 163 ? 51.365 -29.621 -27.767 1.00 58.75 170 LEU B C 1
ATOM 4762 O O . LEU B 1 163 ? 51.825 -30.704 -27.428 1.00 62.77 170 LEU B O 1
ATOM 4778 N N . ARG B 1 164 ? 51.382 -29.213 -29.041 1.00 42.91 171 ARG B N 1
ATOM 4779 C CA . ARG B 1 164 ? 51.995 -30.078 -30.053 1.00 40.64 171 ARG B CA 1
ATOM 4780 C C . ARG B 1 164 ? 53.467 -30.264 -29.725 1.00 41.65 171 ARG B C 1
ATOM 4781 O O . ARG B 1 164 ? 53.966 -31.377 -29.792 1.00 47.89 171 ARG B O 1
ATOM 4802 N N . LYS B 1 165 ? 54.146 -29.192 -29.312 1.00 39.93 172 LYS B N 1
ATOM 4803 C CA . LYS B 1 165 ? 55.579 -29.259 -29.049 1.00 41.83 172 LYS B CA 1
ATOM 4804 C C . LYS B 1 165 ? 55.931 -30.175 -27.890 1.00 61.95 172 LYS B C 1
ATOM 4805 O O . LYS B 1 165 ? 56.990 -30.784 -27.886 1.00 69.41 172 LYS B O 1
ATOM 4824 N N . THR B 1 166 ? 55.054 -30.259 -26.896 1.00 50.89 173 THR B N 1
ATOM 4825 C CA . THR B 1 166 ? 55.354 -31.045 -25.706 1.00 55.14 173 THR B CA 1
ATOM 4826 C C . THR B 1 166 ? 55.195 -32.533 -25.944 1.00 64.72 173 THR B C 1
ATOM 4827 O O . THR B 1 166 ? 55.828 -33.332 -25.265 1.00 71.71 173 THR B O 1
ATOM 4838 N N . MET B 1 167 ? 54.383 -32.901 -26.934 1.00 47.97 174 MET B N 1
ATOM 4839 C CA . MET B 1 167 ? 54.258 -34.304 -27.363 1.00 68.44 174 MET B CA 1
ATOM 4840 C C . MET B 1 167 ? 55.457 -34.799 -28.191 1.00 76.03 174 MET B C 1
ATOM 4841 O O . MET B 1 167 ? 55.273 -35.396 -29.250 1.00 73.11 174 MET B O 1
ATOM 4855 N N . THR B 1 168 ? 56.666 -34.570 -27.662 1.00 88.54 175 THR B N 1
ATOM 4856 C CA . THR B 1 168 ? 57.946 -34.908 -28.305 1.00 91.38 175 THR B CA 1
ATOM 4857 C C . THR B 1 168 ? 57.954 -34.485 -29.778 1.00 93.21 175 THR B C 1
ATOM 4858 O O . THR B 1 168 ? 58.007 -33.293 -30.094 1.00 98.48 175 THR B O 1
#

Nearest PDB structures (foldseek):
  5tec-assembly2_B  TM=1.007E+00  e=2.222E-29  Arabidopsis thaliana
  5tec-assembly1_A  TM=9.972E-01  e=3.035E-27  Arabidopsis thaliana
  5h3c-assembly1_A  TM=9.991E-01  e=3.869E-27  Arabidopsis thaliana
  5h3c-assembly1_B  TM=9.946E-01  e=4.145E-25  Arabidopsis thaliana
  7xoz-assembly1_B  TM=9.624E-01  e=6.964E-17  Arabidopsis thaliana

Organism: Arabidopsis thaliana (NCBI:txid3702)

Radius of gyration: 22.17 Å; Cα contacts (8 Å, |Δi|>4): 521; chains: 2; bounding box: 69×54×30 Å

B-factor: mean 49.33, std 24.56, range [19.71, 170.49]

Foldseek 3Di:
DQAAEEEQEDCVFPVVHLVVLLVVLLVVVVHGYDPPQVCLLVYQEYEYEDDLQCLLDVVSLVSLLSNVVCCVPVVRHYAYEYDPDDLVCQLQLDDSSVVSNVVNCPVHDPVSNVSSNVSSNVRSPDDHHYQVPDPHSNRRSNVVSVVSVVSVVD/DAEEEFEDCVFPVVHLVVLLVVLLVVVVHDYPCQVCLLVYQEYEYEDELQCLQDPVRLVSLLSNVVCCVPVVRHYAYEYDPDDLVCQLQLDDSNVVSNVVNCCDVVPVSSNVSSNVRSPHHYHYQVPDPHSNVRSNVVSVVSVVVVVD

Secondary structure (DSSP, 8-state):
--EEEEEE--HHHHTTTHHHHHHHHHHTTT--B----TTTTTEEEEEEEE-TTGGG-HHHHHHHHHHHHHHHHH--EEEEEESSS-HHHHHHT-HHHHHHHHHHHTTS-HHHHHHHHHHHHHHHTSS-EEGGGSS-HHHHHHHHHHHHHHHH--/--EEEE--HHHHTTTHHHHHHHHHHHTT--B---TTGGG-SEEEEEEETTGGG-HHHHHHHHHHHHHHHHH--EEEEEEESS-HHHHHHT-HHHHHHHHHHH---THHHHHHHHHHHHTSS-EEGGGSS-HHHHHHHHHHHHHHHH--